Protein AF-0000000084811104 (afdb_homodimer)

Solvent-accessible surface area (backbone atoms only — not comparable to full-atom values): 19072 Å² total; per-residue (Å²): 128,77,77,78,76,76,89,47,68,68,59,52,51,49,51,28,50,49,43,30,74,44,54,64,37,70,65,57,50,25,57,75,73,69,46,52,63,67,55,53,52,46,42,45,70,74,32,61,68,54,36,50,45,45,53,50,17,50,50,47,27,46,49,48,53,34,52,44,22,53,54,33,45,51,42,33,47,65,27,50,72,44,80,31,48,36,39,31,28,26,66,54,88,42,59,45,98,85,67,46,68,40,73,32,82,76,45,77,46,78,41,80,47,74,42,72,50,34,67,69,44,42,50,52,48,42,36,46,72,40,50,90,82,31,78,58,72,39,68,38,63,75,55,41,89,84,70,44,50,76,61,59,76,48,51,74,67,49,47,52,50,50,49,51,52,51,52,56,55,63,78,97,128,76,80,78,75,74,87,45,67,69,58,52,52,49,50,29,49,50,43,30,76,45,88,63,48,70,66,56,50,26,56,75,72,70,48,54,64,67,56,53,54,46,42,43,71,74,31,61,67,54,34,51,45,44,53,50,16,49,51,48,28,50,46,49,51,51,24,50,48,50,47,51,45,52,44,36,17,60,26,49,73,44,80,44,79,47,75,42,68,39,79,57,88,42,58,45,98,84,67,46,65,41,70,34,69,56,34,35,34,38,36,48,45,77,43,72,49,34,59,70,50,26,49,54,43,36,31,68,63,37,51,91,70,28,64,86,68,67,36,55,41,47,25,40,84,85,68,47,68,68,57,77,82,47,53,73,68,53,48,52,52,51,48,52,52,52,48,57,54,64,77,97

Secondary structure (DSSP, 8-state):
--------HHHHHHHHHHHHH----HHHHHHHHT--HHHHHHHHHH-HHHHHHHHHHHHHHHHHHHHHHHHHHHHHHH-EEEEEEEEEEEEEEEE-TTSPEEEEEEEEEEEEEEEPPPHHHHHHHHHHH-TTT---EEEE----TTS--TTTTS-HHHHHHHHHHHHHHHT-/--------HHHHHHHHHHHHHS---HHHHHHHHT--HHHHHHHHHH-HHHHHHHHHHHHHHHHHHHHHHHHHHHHHHH-EEEEEEEEEEEEEEEE-TTS-EEEEEEEEEEEEEEEPPPHHHHHHHHHHH-TTT-----EEEEB-TTS-BSSTTS-HHHHHHHHHHHHHHHT-

Organism: NCBI:txid717959

InterPro domains:
  IPR048683 Bacteriophage Sf6, terminase small subunit-like [PF20901] (7-71)

Foldseek 3Di:
DPDLPPDDPVLLVQLLQCLLPDVDDLCVSCVVSVHHSVNVVVCCVVPVVSVVSNVVSNVNNVVVVVVVVVVVLVCQQAWDKDKDKDWDWDFPVDADPVRHTDIDTPDMDIDIDTDDHDPVSNLVCCCVVCVVVHDPDDPPPPQPDVNDPPCVVADPVRVVVVVVVVVVVVVD/DPDQPPDDVVLLVQLLVCLLPDDDDLCRSCVVSVHDSVNVVVCCVVPVVSVVSNVVSNVNNVVVVVVVVVVVLVCLQAWDKDKDKDWDWDFPVDADPVRHTDIDTPDMDIDIDTDDRDVVSNLVCCCVVPVVVHDPCPPPQPQDDPRDSVCVPPDPVRVVVVVVVVVVVVVD

pLDDT: mean 81.99, std 20.55, range [33.5, 98.62]

Sequence (344 aa):
MGRPTKYNKKIAEKICSLIATDTYTVAEVCRMVKISDSTYYDWITRFPEFSENIKKAEAERMAFFVAEAKKSLLRKIQGYTVQEKHITTVGSGKYDINGKEIPRIKEQKIVDKHYQPDTAAIIFTLTNGEPENWKNRQNNEVTGKDGKDLFGQLTDEELDARIAELEKKLDKMGRPTKYNKKIAEKICSLIATDTYTVAEVCRMVKISDSTYYDWITRFPEFSENIKKAEAERMAFFVAEAKKSLLRKIQGYTVQEKHITTVGSGKYDINGKEIPRIKEQKIVDKHYQPDTAAIIFTLTNGEPENWKNRQNNEVTGKDGKDLFGQLTDEELDARIAELEKKLDK

Radius of gyration: 30.89 Å; Cα contacts (8 Å, |Δi|>4): 399; chains: 2; bounding box: 76×65×80 Å

Structure (mmCIF, N/CA/C/O backbone):
data_AF-0000000084811104-model_v1
#
loop_
_entity.id
_entity.type
_entity.pdbx_description
1 polymer 'Uncharacterized protein'
#
loop_
_atom_site.group_PDB
_atom_site.id
_atom_site.type_symbol
_atom_site.label_atom_id
_atom_site.label_alt_id
_atom_site.label_comp_id
_atom_site.label_asym_id
_atom_site.label_entity_id
_atom_site.label_seq_id
_atom_site.pdbx_PDB_ins_code
_atom_site.Cartn_x
_atom_site.Cartn_y
_atom_site.Cartn_z
_atom_site.occupancy
_atom_site.B_iso_or_equiv
_atom_site.auth_seq_id
_atom_site.auth_comp_id
_atom_site.auth_asym_id
_atom_site.auth_atom_id
_atom_site.pdbx_PDB_model_num
ATOM 1 N N . MET A 1 1 ? 27.672 12.68 23.578 1 36.34 1 MET A N 1
ATOM 2 C CA . MET A 1 1 ? 27.656 11.273 23.172 1 36.34 1 MET A CA 1
ATOM 3 C C . MET A 1 1 ? 26.625 10.5 24 1 36.34 1 MET A C 1
ATOM 5 O O . MET A 1 1 ? 26.688 10.492 25.219 1 36.34 1 MET A O 1
ATOM 9 N N . GLY A 1 2 ? 25.375 10.484 23.594 1 42.38 2 GLY A N 1
ATOM 10 C CA . GLY A 1 2 ? 24.359 9.93 24.5 1 42.38 2 GLY A CA 1
ATOM 11 C C . GLY A 1 2 ? 24.734 8.555 25.016 1 42.38 2 GLY A C 1
ATOM 12 O O . GLY A 1 2 ? 25.641 7.902 24.5 1 42.38 2 GLY A O 1
ATOM 13 N N . ARG A 1 3 ? 24.5 8.195 26.188 1 48.12 3 ARG A N 1
ATOM 14 C CA . ARG A 1 3 ? 24.812 6.934 26.844 1 48.12 3 ARG A CA 1
ATOM 15 C C . ARG A 1 3 ? 24.578 5.754 25.906 1 48.12 3 ARG A C 1
ATOM 17 O O . ARG A 1 3 ? 23.531 5.664 25.266 1 48.12 3 ARG A O 1
ATOM 24 N N . PRO A 1 4 ? 25.625 5.051 25.438 1 52.53 4 PRO A N 1
ATOM 25 C CA . PRO A 1 4 ? 25.5 3.883 24.562 1 52.53 4 PRO A CA 1
ATOM 26 C C . PRO A 1 4 ? 24.391 2.932 25.016 1 52.53 4 PRO A C 1
ATOM 28 O O . PRO A 1 4 ? 24.328 2.574 26.188 1 52.53 4 PRO A O 1
ATOM 31 N N . THR A 1 5 ? 23.203 3.078 24.609 1 59.81 5 THR A N 1
ATOM 32 C CA . THR A 1 5 ? 22.234 2.057 24.984 1 59.81 5 THR A CA 1
ATOM 33 C C . THR A 1 5 ? 22.781 0.66 24.719 1 59.81 5 THR A C 1
ATOM 35 O O . THR A 1 5 ? 23.453 0.43 23.703 1 59.81 5 THR A O 1
ATOM 38 N N . LYS A 1 6 ? 23.109 -0.156 25.766 1 75.94 6 LYS A N 1
ATOM 39 C CA . LYS A 1 6 ? 23.562 -1.54 25.719 1 75.94 6 LYS A CA 1
ATOM 40 C C . LYS A 1 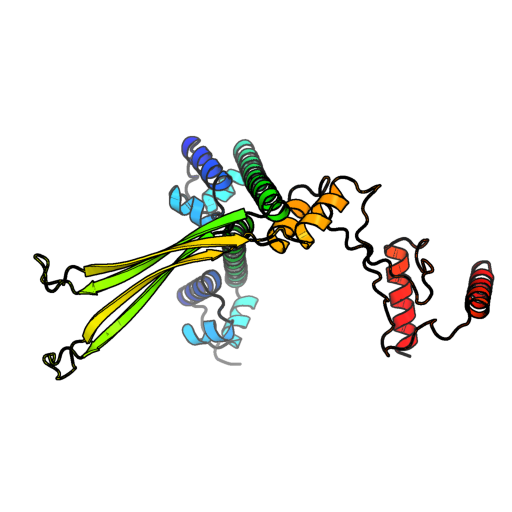6 ? 22.766 -2.357 24.703 1 75.94 6 LYS A C 1
ATOM 42 O O . LYS A 1 6 ? 21.547 -2.205 24.609 1 75.94 6 LYS A O 1
ATOM 47 N N . TYR A 1 7 ? 23.547 -2.945 23.891 1 83.19 7 TYR A N 1
ATOM 48 C CA . TYR A 1 7 ? 22.984 -3.863 22.906 1 83.19 7 TYR A CA 1
ATOM 49 C C . TYR A 1 7 ? 22.141 -4.93 23.594 1 83.19 7 TYR A C 1
ATOM 51 O O . TYR A 1 7 ? 22.609 -5.613 24.516 1 83.19 7 TYR A O 1
ATOM 59 N N . ASN A 1 8 ? 20.875 -4.945 23.328 1 90.38 8 ASN A N 1
ATOM 60 C CA . ASN A 1 8 ? 19.938 -5.918 23.859 1 90.38 8 ASN A CA 1
ATOM 61 C C . ASN A 1 8 ? 19.5 -6.918 22.781 1 90.38 8 ASN A C 1
ATOM 63 O O . ASN A 1 8 ? 18.766 -6.562 21.859 1 90.38 8 ASN A O 1
ATOM 67 N N . LYS A 1 9 ? 19.969 -8.172 22.953 1 91.56 9 LYS A N 1
ATOM 68 C CA . LYS A 1 9 ? 19.734 -9.203 21.953 1 91.56 9 LYS A CA 1
ATOM 69 C C . LYS A 1 9 ? 18.234 -9.461 21.766 1 91.56 9 LYS A C 1
ATOM 71 O O . LYS A 1 9 ? 17.781 -9.688 20.641 1 91.56 9 LYS A O 1
ATOM 76 N N . LYS A 1 10 ? 17.562 -9.422 22.812 1 94.06 10 LYS A N 1
ATOM 77 C CA . LYS A 1 10 ? 16.125 -9.672 22.75 1 94.06 10 LYS A CA 1
ATOM 78 C C . LYS A 1 10 ? 15.414 -8.594 21.922 1 94.06 10 LYS A C 1
ATOM 80 O O . LYS A 1 10 ? 14.539 -8.898 21.125 1 94.06 10 LYS A O 1
ATOM 85 N N . ILE A 1 11 ? 15.773 -7.402 22.188 1 95.62 11 ILE A N 1
ATOM 86 C CA . ILE A 1 11 ? 15.188 -6.285 21.453 1 95.62 11 ILE A CA 1
ATOM 87 C C . ILE A 1 11 ? 15.578 -6.375 19.969 1 95.62 11 ILE A C 1
ATOM 89 O O . ILE A 1 11 ? 14.75 -6.148 19.094 1 95.62 11 ILE A O 1
ATOM 93 N N . ALA A 1 12 ? 16.812 -6.727 19.766 1 95.44 12 ALA A N 1
ATOM 94 C CA . ALA A 1 12 ? 17.312 -6.875 18.406 1 95.44 12 ALA A CA 1
ATOM 95 C C . ALA A 1 12 ? 16.516 -7.934 17.641 1 95.44 12 ALA A C 1
ATOM 97 O O . ALA A 1 12 ? 16.156 -7.738 16.484 1 95.44 12 ALA A O 1
ATOM 98 N N . GLU A 1 13 ? 16.25 -9.023 18.281 1 95.69 13 GLU A N 1
ATOM 99 C CA . GLU A 1 13 ? 15.477 -10.094 17.656 1 95.69 13 GLU A CA 1
ATOM 100 C C . GLU A 1 13 ? 14.055 -9.625 17.344 1 95.69 13 GLU A C 1
ATOM 102 O O . GLU A 1 13 ? 13.5 -9.969 16.297 1 95.69 13 GLU A O 1
ATOM 107 N N . LYS A 1 14 ? 13.531 -8.914 18.25 1 96.12 14 LYS A N 1
ATOM 108 C CA . LYS A 1 14 ? 12.188 -8.375 18.031 1 96.12 14 LYS A CA 1
ATOM 109 C C . LYS A 1 14 ? 12.164 -7.434 16.844 1 96.12 14 LYS A C 1
ATOM 111 O O . LYS A 1 14 ? 11.227 -7.469 16.031 1 96.12 14 LYS A O 1
ATOM 116 N N . ILE A 1 15 ? 13.141 -6.629 16.734 1 96.31 15 ILE A N 1
ATOM 117 C CA . ILE A 1 15 ? 13.25 -5.715 15.602 1 96.31 15 ILE A CA 1
ATOM 118 C C . ILE A 1 15 ? 13.266 -6.508 14.297 1 96.31 15 ILE A C 1
ATOM 120 O O . ILE A 1 15 ? 12.523 -6.199 13.367 1 96.31 15 ILE A O 1
ATOM 124 N N . CYS A 1 16 ? 14.078 -7.523 14.266 1 96.06 16 CYS A N 1
ATOM 125 C CA . CYS A 1 16 ? 14.203 -8.344 13.062 1 96.06 16 CYS A CA 1
ATOM 126 C C . CYS A 1 16 ? 12.875 -9.008 12.719 1 96.06 16 CYS A C 1
ATOM 128 O O . CYS A 1 16 ? 12.492 -9.078 11.555 1 96.06 16 CYS A O 1
ATOM 130 N N . SER A 1 17 ? 12.18 -9.461 13.688 1 95.88 17 SER A N 1
ATOM 131 C CA . SER A 1 17 ? 10.883 -10.102 13.477 1 95.88 17 SER A CA 1
ATOM 132 C C . SER A 1 17 ? 9.875 -9.117 12.891 1 95.88 17 SER A C 1
ATOM 134 O O . SER A 1 17 ? 9.141 -9.453 11.961 1 95.88 17 SER A O 1
ATOM 136 N N . LEU A 1 18 ? 9.805 -7.918 13.43 1 94.62 18 LEU A N 1
ATOM 137 C CA . LEU A 1 18 ? 8.891 -6.895 12.945 1 94.62 18 LEU A CA 1
ATOM 138 C C . LEU A 1 18 ? 9.195 -6.535 11.492 1 94.62 18 LEU A C 1
ATOM 140 O O . LEU A 1 18 ? 8.273 -6.363 10.688 1 94.62 18 LEU A O 1
ATOM 144 N N . ILE A 1 19 ? 10.461 -6.488 11.219 1 93.5 19 ILE A N 1
ATOM 145 C CA . ILE A 1 19 ? 10.883 -6.133 9.867 1 93.5 19 ILE A CA 1
ATOM 146 C C . ILE A 1 19 ? 10.516 -7.258 8.898 1 93.5 19 ILE A C 1
ATOM 148 O O . ILE A 1 19 ? 10.07 -7.004 7.777 1 93.5 19 ILE A O 1
ATOM 152 N N . ALA A 1 20 ? 10.633 -8.484 9.336 1 93.69 20 ALA A N 1
ATOM 153 C CA . ALA A 1 20 ? 10.367 -9.641 8.484 1 93.69 20 ALA A CA 1
ATOM 154 C C . ALA A 1 20 ? 8.875 -9.805 8.227 1 93.69 20 ALA A C 1
ATOM 156 O O . ALA A 1 20 ? 8.469 -10.305 7.172 1 93.69 20 ALA A O 1
ATOM 157 N N . THR A 1 21 ? 8.07 -9.367 9.133 1 90.31 21 THR A N 1
ATOM 158 C CA . THR A 1 21 ? 6.668 -9.758 9.078 1 90.31 21 THR A CA 1
ATOM 159 C C . THR A 1 21 ? 5.805 -8.594 8.602 1 90.31 21 THR A C 1
ATOM 161 O O . THR A 1 21 ? 4.648 -8.797 8.219 1 90.31 21 THR A O 1
ATOM 164 N N . ASP A 1 22 ? 6.359 -7.379 8.68 1 88.94 22 ASP A N 1
ATOM 165 C CA . ASP A 1 22 ? 5.535 -6.23 8.312 1 88.94 22 ASP A CA 1
ATOM 166 C C . ASP A 1 22 ? 6.344 -5.207 7.516 1 88.94 22 ASP A C 1
ATOM 168 O O . ASP A 1 22 ? 7.539 -5.395 7.285 1 88.94 22 ASP A O 1
ATOM 172 N N . THR A 1 23 ? 5.648 -4.227 7.023 1 88 23 THR A N 1
ATOM 173 C CA . THR A 1 23 ? 6.273 -3.197 6.195 1 88 23 THR A CA 1
ATOM 174 C C . THR A 1 23 ? 6.465 -1.908 6.992 1 88 23 THR A C 1
ATOM 176 O O . THR A 1 23 ? 6.406 -0.812 6.43 1 88 23 THR A O 1
ATOM 179 N N . TYR A 1 24 ? 6.742 -2.039 8.211 1 88.75 24 TYR A N 1
ATOM 180 C CA . TYR A 1 24 ? 6.945 -0.876 9.07 1 88.75 24 TYR A CA 1
ATOM 181 C C . TYR A 1 24 ? 8.211 -0.127 8.68 1 88.75 24 TYR A C 1
ATOM 183 O O . TYR A 1 24 ? 9.172 -0.73 8.195 1 88.75 24 TYR A O 1
ATOM 191 N N . THR A 1 25 ? 8.164 1.135 8.961 1 89.88 25 THR A N 1
ATOM 192 C CA . THR A 1 25 ? 9.398 1.906 8.852 1 89.88 25 THR A CA 1
ATOM 193 C C . THR A 1 25 ? 10.32 1.615 10.039 1 89.88 25 THR A C 1
ATOM 195 O O . THR A 1 25 ? 9.875 1.114 11.07 1 89.88 25 THR A O 1
ATOM 198 N N . VAL A 1 26 ? 11.555 2.031 9.828 1 90.75 26 VAL A N 1
ATOM 199 C CA . VAL A 1 26 ? 12.516 1.892 10.922 1 90.75 26 VAL A CA 1
ATOM 200 C C . VAL A 1 26 ? 12.062 2.715 12.125 1 90.75 26 VAL A C 1
ATOM 202 O O . VAL A 1 26 ? 12.133 2.252 13.266 1 90.75 26 VAL A O 1
ATOM 205 N N . ALA A 1 27 ? 11.609 3.887 11.82 1 89.38 27 ALA A N 1
ATOM 206 C CA . ALA A 1 27 ? 11.148 4.758 12.898 1 89.38 27 ALA A CA 1
ATOM 207 C C . ALA A 1 27 ? 10.008 4.105 13.672 1 89.38 27 ALA A C 1
ATOM 209 O O . ALA A 1 27 ? 9.977 4.152 14.906 1 89.38 27 ALA A O 1
ATOM 210 N N . GLU A 1 28 ? 9.023 3.504 13.008 1 91.5 28 GLU A N 1
ATOM 211 C CA . GLU A 1 28 ? 7.902 2.822 13.641 1 91.5 28 GLU A CA 1
ATOM 212 C C . GLU A 1 28 ? 8.375 1.624 14.461 1 91.5 28 GLU A C 1
ATOM 214 O O . GLU A 1 28 ? 7.914 1.411 15.586 1 91.5 28 GLU A O 1
ATOM 219 N N . VAL A 1 29 ? 9.297 0.861 13.898 1 94.75 29 VAL A N 1
ATOM 220 C CA . VAL A 1 29 ? 9.844 -0.307 14.578 1 94.75 29 VAL A CA 1
ATOM 221 C C . VAL A 1 29 ? 10.539 0.125 15.867 1 94.75 29 VAL A C 1
ATOM 223 O O . VAL A 1 29 ? 10.32 -0.472 16.922 1 94.75 29 VAL A O 1
ATOM 226 N N . CYS A 1 30 ? 11.344 1.154 15.797 1 94.31 30 CYS A N 1
ATOM 227 C CA . CYS A 1 30 ? 12.062 1.646 16.969 1 94.31 30 CYS A CA 1
ATOM 228 C C . CYS A 1 30 ? 11.094 2.082 18.062 1 94.31 30 CYS A C 1
ATOM 230 O O . CYS A 1 30 ? 11.312 1.799 19.234 1 94.31 30 CYS A O 1
ATOM 232 N N . ARG A 1 31 ? 10.031 2.732 17.656 1 93.81 31 ARG A N 1
ATOM 233 C CA . ARG A 1 31 ? 9.016 3.162 18.609 1 93.81 31 ARG A CA 1
ATOM 234 C C . ARG A 1 31 ? 8.367 1.965 19.297 1 93.81 31 ARG A C 1
ATOM 236 O O . ARG A 1 31 ? 8.141 1.979 20.5 1 93.81 31 ARG A O 1
ATOM 243 N N . MET A 1 32 ? 8.133 0.938 18.625 1 94.88 32 MET A N 1
ATOM 244 C CA . MET A 1 32 ? 7.465 -0.251 19.141 1 94.88 32 MET A CA 1
ATOM 245 C C . MET A 1 32 ? 8.328 -0.959 20.172 1 94.88 32 MET A C 1
ATOM 247 O O . MET A 1 32 ? 7.812 -1.532 21.141 1 94.88 32 MET A O 1
ATOM 251 N N . VAL A 1 33 ? 9.648 -0.878 19.984 1 95.56 33 VAL A N 1
ATOM 252 C CA . VAL A 1 33 ? 10.539 -1.595 20.906 1 95.56 33 VAL A CA 1
ATOM 253 C C . VAL A 1 33 ? 11.172 -0.613 21.875 1 95.56 33 VAL A C 1
ATOM 255 O O . VAL A 1 33 ? 12.055 -0.985 22.656 1 95.56 33 VAL A O 1
ATOM 258 N N . LYS A 1 34 ? 10.797 0.686 21.688 1 94.69 34 LYS A N 1
ATOM 259 C CA . LYS A 1 34 ? 11.148 1.742 22.641 1 94.69 34 LYS A CA 1
ATOM 260 C C . LYS A 1 34 ? 12.648 2.029 22.609 1 94.69 34 LYS A C 1
ATOM 262 O O . LYS A 1 34 ? 13.289 2.109 23.656 1 94.69 34 LYS A O 1
ATOM 267 N N . ILE A 1 35 ? 13.25 2.148 21.469 1 94.06 35 ILE A N 1
ATOM 268 C CA . ILE A 1 35 ? 14.609 2.65 21.312 1 94.06 35 ILE A CA 1
ATOM 269 C C . ILE A 1 35 ? 14.602 3.834 20.344 1 94.06 35 ILE A C 1
ATOM 271 O O . ILE A 1 35 ? 13.641 4.035 19.594 1 94.06 35 ILE A O 1
ATOM 275 N N . SER A 1 36 ? 15.625 4.582 20.438 1 92.56 36 SER A N 1
ATOM 276 C CA . SER A 1 36 ? 15.75 5.699 19.5 1 92.56 36 SER A CA 1
ATOM 277 C C . SER A 1 36 ? 16.266 5.234 18.141 1 92.56 36 SER A C 1
ATOM 279 O O . SER A 1 36 ? 16.906 4.188 18.047 1 92.56 36 SER A O 1
ATOM 281 N N . ASP A 1 37 ? 15.977 6.047 17.156 1 90.38 37 ASP A N 1
ATOM 282 C CA . ASP A 1 37 ? 16.5 5.75 15.828 1 90.38 37 ASP A CA 1
ATOM 283 C C . ASP A 1 37 ? 18.031 5.73 15.836 1 90.38 37 ASP A C 1
ATOM 285 O O . ASP A 1 37 ? 18.641 4.898 15.164 1 90.38 37 ASP A O 1
ATOM 289 N N . SER A 1 38 ? 18.578 6.645 16.516 1 90.25 38 SER A N 1
ATOM 290 C CA . SER A 1 38 ? 20.031 6.727 16.594 1 90.25 38 SER A CA 1
ATOM 291 C C . SER A 1 38 ? 20.641 5.434 17.141 1 90.25 38 SER A C 1
ATOM 293 O O . SER A 1 38 ? 21.672 4.965 16.656 1 90.25 38 SER A O 1
ATOM 295 N N . THR A 1 39 ? 19.984 4.891 18.125 1 93.31 39 THR A N 1
ATOM 296 C CA . THR A 1 39 ? 20.422 3.621 18.688 1 93.31 39 THR A CA 1
ATOM 297 C C . THR A 1 39 ? 20.391 2.518 17.641 1 93.31 39 THR A C 1
ATOM 299 O O . THR A 1 39 ? 21.328 1.722 17.531 1 93.31 39 THR A O 1
ATOM 302 N N . TYR A 1 40 ? 19.328 2.459 16.891 1 95.25 40 TYR A N 1
ATOM 303 C CA . TYR A 1 40 ? 19.188 1.479 15.812 1 95.25 40 TYR A CA 1
ATOM 304 C C . TYR A 1 40 ? 20.344 1.573 14.828 1 95.25 40 TYR A C 1
ATOM 306 O O . TYR A 1 40 ? 20.984 0.566 14.523 1 95.25 40 TYR A O 1
ATOM 314 N N . TYR A 1 41 ? 20.641 2.727 14.469 1 92.88 41 TYR A N 1
ATOM 315 C CA . TYR A 1 41 ? 21.688 2.896 13.469 1 92.88 41 TYR A CA 1
ATOM 316 C C . TYR A 1 41 ? 23.062 2.662 14.07 1 92.88 41 TYR A C 1
ATOM 318 O O . TYR A 1 41 ? 23.969 2.17 13.391 1 92.88 41 TYR A O 1
ATOM 326 N N . ASP A 1 42 ? 23.172 3.049 15.266 1 93.81 42 ASP A N 1
ATOM 327 C CA . ASP A 1 42 ? 24.406 2.707 15.977 1 93.81 42 ASP A CA 1
ATOM 328 C C . ASP A 1 42 ? 24.609 1.194 16.016 1 93.81 42 ASP A C 1
ATOM 330 O O . ASP A 1 42 ? 25.719 0.71 15.789 1 93.81 42 ASP A O 1
ATOM 334 N N . TRP A 1 43 ? 23.516 0.453 16.375 1 95.06 43 TRP A N 1
ATOM 335 C CA . TRP A 1 43 ? 23.578 -1.005 16.406 1 95.06 43 TRP A CA 1
ATOM 336 C C . TRP A 1 43 ? 23.984 -1.563 15.047 1 95.06 43 TRP A C 1
ATOM 338 O O . TRP A 1 43 ? 24.781 -2.496 14.961 1 95.06 43 TRP A O 1
ATOM 348 N N . ILE A 1 44 ? 23.406 -1.002 13.945 1 95.75 44 ILE A N 1
ATOM 349 C CA . ILE A 1 44 ? 23.719 -1.435 12.586 1 95.75 44 ILE A CA 1
ATOM 350 C C . ILE A 1 44 ? 25.203 -1.295 12.32 1 95.75 44 ILE A C 1
ATOM 352 O O . ILE A 1 44 ? 25.828 -2.174 11.711 1 95.75 44 ILE A O 1
ATOM 356 N N . THR A 1 45 ? 25.812 -0.231 12.836 1 94.56 45 THR A N 1
ATOM 357 C CA . THR A 1 45 ? 27.219 0.089 12.578 1 94.56 45 THR A CA 1
ATOM 358 C C . THR A 1 45 ? 28.125 -0.707 13.5 1 94.56 45 THR A C 1
ATOM 360 O O . THR A 1 45 ? 29.172 -1.219 13.07 1 94.56 45 THR A O 1
ATOM 363 N N . ARG A 1 46 ? 27.781 -0.882 14.711 1 94.75 46 ARG A N 1
ATOM 364 C CA . ARG A 1 46 ? 28.672 -1.413 15.742 1 94.75 46 ARG A CA 1
ATOM 365 C C . ARG A 1 46 ? 28.578 -2.934 15.812 1 94.75 46 ARG A C 1
ATOM 367 O O . ARG A 1 46 ? 29.5 -3.598 16.266 1 94.75 46 ARG A O 1
ATOM 374 N N . PHE A 1 47 ? 27.469 -3.506 15.43 1 95.75 47 PHE A N 1
ATOM 375 C CA . PHE A 1 47 ? 27.219 -4.938 15.586 1 95.75 47 PHE A CA 1
ATOM 376 C C . PHE A 1 47 ? 26.922 -5.582 14.242 1 95.75 47 PHE A C 1
ATOM 378 O O . PHE A 1 47 ? 25.75 -5.656 13.836 1 95.75 47 PHE A O 1
ATOM 385 N N . PRO A 1 48 ? 27.875 -6.184 13.688 1 95.38 48 PRO A N 1
ATOM 386 C CA . PRO A 1 48 ? 27.703 -6.781 12.359 1 95.38 48 PRO A CA 1
ATOM 387 C C . PRO A 1 48 ? 26.641 -7.871 12.344 1 95.38 48 PRO A C 1
ATOM 389 O O . PRO A 1 48 ? 25.922 -8.023 11.344 1 95.38 48 PRO A O 1
ATOM 392 N N . GLU A 1 49 ? 26.609 -8.578 13.352 1 95.75 49 GLU A N 1
ATOM 393 C CA . GLU A 1 49 ? 25.578 -9.617 13.43 1 95.75 49 GLU A CA 1
ATOM 394 C C . GLU A 1 49 ? 24.172 -9.016 13.312 1 95.75 49 GLU A C 1
ATOM 396 O O . GLU A 1 49 ? 23.312 -9.586 12.648 1 95.75 49 GLU A O 1
ATOM 401 N N . PHE A 1 50 ? 23.953 -7.902 14.008 1 96.69 50 PHE A N 1
ATOM 402 C CA . PHE A 1 50 ? 22.672 -7.223 13.938 1 96.69 50 PHE A CA 1
ATOM 403 C C . PHE A 1 50 ? 22.391 -6.75 12.516 1 96.69 50 PHE A C 1
ATOM 405 O O . PHE A 1 50 ? 21.281 -6.957 11.992 1 96.69 50 PHE A O 1
ATOM 412 N N . SER A 1 51 ? 23.344 -6.195 11.914 1 96 51 SER A N 1
ATOM 413 C CA . SER A 1 51 ? 23.203 -5.719 10.547 1 96 51 SER A CA 1
ATOM 414 C C . SER A 1 51 ? 22.859 -6.859 9.602 1 96 51 SER A C 1
ATOM 416 O O . SER A 1 51 ? 21.984 -6.719 8.742 1 96 51 SER A O 1
ATOM 418 N N . GLU A 1 52 ? 23.5 -7.957 9.758 1 97.31 52 GLU A N 1
ATOM 419 C CA . GLU A 1 52 ? 23.234 -9.125 8.93 1 97.31 52 GLU A CA 1
ATOM 420 C C . GLU A 1 52 ? 21.812 -9.648 9.156 1 97.31 52 GLU A C 1
ATOM 422 O O . GLU A 1 52 ? 21.125 -10.039 8.211 1 97.31 52 GLU A O 1
ATOM 427 N N . ASN A 1 53 ? 21.422 -9.633 10.383 1 96.94 53 ASN A N 1
ATOM 428 C CA . ASN A 1 53 ? 20.078 -10.109 10.703 1 96.94 53 ASN A CA 1
ATOM 429 C C . ASN A 1 53 ? 19 -9.211 10.102 1 96.94 53 ASN A C 1
ATOM 431 O O . ASN A 1 53 ? 17.938 -9.688 9.695 1 96.94 53 ASN A O 1
ATOM 435 N N . ILE A 1 54 ? 19.25 -7.949 10.07 1 96.69 54 ILE A N 1
ATOM 436 C CA . ILE A 1 54 ? 18.312 -7.012 9.453 1 96.69 54 ILE A CA 1
ATOM 437 C C . ILE A 1 54 ? 18.188 -7.309 7.965 1 96.69 54 ILE A C 1
ATOM 439 O O . ILE A 1 54 ? 17.094 -7.34 7.422 1 96.69 54 ILE A O 1
ATOM 443 N N . LYS A 1 55 ? 19.328 -7.566 7.352 1 95.94 55 LYS A N 1
ATOM 444 C CA . LYS A 1 55 ? 19.312 -7.902 5.93 1 95.94 55 LYS A CA 1
ATOM 445 C C . LYS A 1 55 ? 18.516 -9.18 5.672 1 95.94 55 LYS A C 1
ATOM 447 O O . LYS A 1 55 ? 17.75 -9.25 4.707 1 95.94 55 LYS A O 1
ATOM 452 N N . LYS A 1 56 ? 18.734 -10.109 6.469 1 96.94 56 LYS A N 1
ATOM 453 C CA . LYS A 1 56 ? 18 -11.367 6.355 1 96.94 56 LYS A CA 1
ATOM 454 C C . LYS A 1 56 ? 16.5 -11.141 6.543 1 96.94 56 LYS A C 1
ATOM 456 O O . LYS A 1 56 ? 15.688 -11.734 5.836 1 96.94 56 LYS A O 1
ATOM 461 N N . ALA A 1 57 ? 16.188 -10.328 7.531 1 96.25 57 ALA A N 1
ATOM 462 C CA . ALA A 1 57 ? 14.781 -10.023 7.793 1 96.25 57 ALA A CA 1
ATOM 463 C C . ALA A 1 57 ? 14.133 -9.336 6.594 1 96.25 57 ALA A C 1
ATOM 465 O O . ALA A 1 57 ? 12.992 -9.641 6.234 1 96.25 57 ALA A O 1
ATOM 466 N N . GLU A 1 58 ? 14.852 -8.469 6.004 1 94.69 58 GLU A N 1
ATOM 467 C CA . GLU A 1 58 ? 14.367 -7.781 4.809 1 94.69 58 GLU A CA 1
ATOM 468 C C . GLU A 1 58 ? 14.172 -8.758 3.654 1 94.69 58 GLU A C 1
ATOM 470 O O . GLU A 1 58 ? 13.195 -8.656 2.906 1 94.69 58 GLU A O 1
ATOM 475 N N . ALA A 1 59 ? 15.086 -9.672 3.508 1 95.62 59 ALA A N 1
ATOM 476 C CA . ALA A 1 59 ? 14.977 -10.695 2.475 1 95.62 59 ALA A CA 1
ATOM 477 C C . ALA A 1 59 ? 13.766 -11.594 2.713 1 95.62 59 ALA A C 1
ATOM 479 O O . ALA A 1 59 ? 13.07 -11.984 1.767 1 95.62 59 ALA A O 1
ATOM 480 N N . GLU A 1 60 ? 13.562 -11.891 3.91 1 96.25 60 GLU A N 1
ATOM 481 C CA . GLU A 1 60 ? 12.406 -12.703 4.27 1 96.25 60 GLU A CA 1
ATOM 482 C C . GLU A 1 60 ? 11.102 -11.992 3.922 1 96.25 60 GLU A C 1
ATOM 484 O O . GLU A 1 60 ? 10.156 -12.617 3.443 1 96.25 60 GLU A O 1
ATOM 489 N N . ARG A 1 61 ? 11.047 -10.742 4.18 1 95.25 61 ARG A N 1
ATOM 490 C CA . ARG A 1 61 ? 9.875 -9.953 3.818 1 95.25 61 ARG A CA 1
ATOM 491 C C . ARG A 1 61 ? 9.625 -10 2.314 1 95.25 61 ARG A C 1
ATOM 493 O O . ARG A 1 61 ? 8.492 -10.195 1.872 1 95.25 61 ARG A O 1
ATOM 500 N N . MET A 1 62 ? 10.664 -9.828 1.621 1 95.06 62 MET A N 1
ATOM 501 C CA . MET A 1 62 ? 10.547 -9.875 0.167 1 95.06 62 MET A CA 1
ATOM 502 C C . MET A 1 62 ? 10.078 -11.25 -0.299 1 95.06 62 MET A C 1
ATOM 504 O O . MET A 1 62 ? 9.242 -11.352 -1.199 1 95.06 62 MET A O 1
ATOM 508 N N . ALA A 1 63 ? 10.586 -12.25 0.291 1 96.44 63 ALA A N 1
ATOM 509 C CA . ALA A 1 63 ? 10.172 -13.609 -0.033 1 96.44 63 ALA A CA 1
ATOM 510 C C . ALA A 1 63 ? 8.68 -13.805 0.239 1 96.44 63 ALA A C 1
ATOM 512 O O . ALA A 1 63 ? 7.992 -14.5 -0.51 1 96.44 63 ALA A O 1
ATOM 513 N N . PHE A 1 64 ? 8.281 -13.258 1.283 1 96.44 64 PHE A N 1
ATOM 514 C CA . PHE A 1 64 ? 6.863 -13.312 1.608 1 96.44 64 PHE A CA 1
ATOM 515 C C . PHE A 1 64 ? 6.031 -12.641 0.521 1 96.44 64 PHE A C 1
ATOM 517 O O . PHE A 1 64 ? 5.02 -13.188 0.079 1 96.44 64 PHE A O 1
ATOM 524 N N . PHE A 1 65 ? 6.395 -11.422 0.089 1 97 65 PHE A N 1
ATOM 525 C CA . PHE A 1 65 ? 5.719 -10.734 -1.001 1 97 65 PHE A CA 1
ATOM 526 C C . PHE A 1 65 ? 5.648 -11.617 -2.242 1 97 65 PHE A C 1
ATOM 528 O O . PHE A 1 65 ? 4.598 -11.711 -2.883 1 97 65 PHE A O 1
ATOM 535 N N . VAL A 1 66 ? 6.73 -12.266 -2.559 1 98 66 VAL A N 1
ATOM 536 C CA . VAL A 1 66 ? 6.812 -13.109 -3.744 1 98 66 VAL A CA 1
ATOM 537 C C . VAL A 1 66 ? 5.863 -14.297 -3.602 1 98 66 VAL A C 1
ATOM 539 O O . VAL A 1 66 ? 5.141 -14.641 -4.539 1 98 66 VAL A O 1
ATOM 542 N N . ALA A 1 67 ? 5.867 -14.836 -2.441 1 97.88 67 ALA A N 1
ATOM 543 C CA . ALA A 1 67 ? 4.992 -15.977 -2.191 1 97.88 67 ALA A CA 1
ATOM 544 C C . ALA A 1 67 ? 3.525 -15.586 -2.359 1 97.88 67 ALA A C 1
ATOM 546 O O . ALA A 1 67 ? 2.754 -16.312 -2.996 1 97.88 67 ALA A O 1
ATOM 547 N N . GLU A 1 68 ? 3.207 -14.469 -1.8 1 97.94 68 GLU A N 1
ATOM 548 C CA . GLU A 1 68 ? 1.837 -13.984 -1.919 1 97.94 68 GLU A CA 1
ATOM 549 C C . GLU A 1 68 ? 1.488 -13.664 -3.369 1 97.94 68 GLU A C 1
ATOM 551 O O . GLU A 1 68 ? 0.38 -13.953 -3.826 1 97.94 68 GLU A O 1
ATOM 556 N N . ALA A 1 69 ? 2.365 -13.125 -4.066 1 98.56 69 ALA A N 1
ATOM 557 C CA . ALA A 1 69 ? 2.156 -12.797 -5.477 1 98.56 69 ALA A CA 1
ATOM 558 C C . ALA A 1 69 ? 1.928 -14.062 -6.301 1 98.56 69 ALA A C 1
ATOM 560 O O . ALA A 1 69 ? 1.064 -14.086 -7.184 1 98.56 69 ALA A O 1
ATOM 561 N N . LYS A 1 70 ? 2.695 -15.086 -6.035 1 98.56 70 LYS A N 1
ATOM 562 C CA . LYS A 1 70 ? 2.527 -16.344 -6.75 1 98.56 70 LYS A CA 1
ATOM 563 C C . LYS A 1 70 ? 1.154 -16.953 -6.477 1 98.56 70 LYS A C 1
ATOM 565 O O . LYS A 1 70 ? 0.498 -17.453 -7.395 1 98.56 70 LYS A O 1
ATOM 570 N N . LYS A 1 71 ? 0.747 -16.922 -5.238 1 98.38 71 LYS A N 1
ATOM 571 C CA . LYS A 1 71 ? -0.586 -17.391 -4.887 1 98.38 71 LYS A CA 1
ATOM 572 C C . LYS A 1 71 ? -1.665 -16.641 -5.656 1 98.38 71 LYS A C 1
ATOM 574 O O . LYS A 1 71 ? -2.6 -17.25 -6.184 1 98.38 71 LYS A O 1
ATOM 579 N N . SER A 1 72 ? -1.497 -15.344 -5.648 1 98.62 72 SER A N 1
ATOM 580 C CA . SER A 1 72 ? -2.465 -14.492 -6.328 1 98.62 72 SER A CA 1
ATOM 581 C C . SER A 1 72 ? -2.424 -14.703 -7.836 1 98.62 72 SER A C 1
ATOM 583 O O . SER A 1 72 ? -3.457 -14.641 -8.508 1 98.62 72 SER A O 1
ATOM 585 N N . LEU A 1 73 ? -1.282 -14.906 -8.375 1 98.44 73 LEU A N 1
ATOM 586 C CA . LEU A 1 73 ? -1.149 -15.211 -9.797 1 98.44 73 LEU A CA 1
ATOM 587 C C . LEU A 1 73 ? -1.958 -16.453 -10.164 1 98.44 73 LEU A C 1
ATOM 589 O O . LEU A 1 73 ? -2.68 -16.453 -11.164 1 98.44 73 LEU A O 1
ATOM 593 N N . LEU A 1 74 ? -1.832 -17.438 -9.383 1 98.62 74 LEU A N 1
ATOM 594 C CA . LEU A 1 74 ? -2.588 -18.656 -9.625 1 98.62 74 LEU A CA 1
ATOM 595 C C . LEU A 1 74 ? -4.09 -18.391 -9.617 1 98.62 74 LEU A C 1
ATOM 597 O O . LEU A 1 74 ? -4.812 -18.859 -10.492 1 98.62 74 LEU A O 1
ATOM 601 N N . ARG A 1 75 ? -4.484 -17.609 -8.672 1 98 75 ARG A N 1
ATOM 602 C CA . ARG A 1 75 ? -5.895 -17.234 -8.609 1 98 75 ARG A CA 1
ATOM 603 C C . ARG A 1 75 ? -6.32 -16.5 -9.883 1 98 75 ARG A C 1
ATOM 605 O O . ARG A 1 75 ? -7.395 -16.766 -10.422 1 98 75 ARG A O 1
ATOM 612 N N . LYS A 1 76 ? -5.48 -15.648 -10.328 1 98.06 76 LYS A N 1
ATOM 613 C CA . LYS A 1 76 ? -5.777 -14.836 -11.508 1 98.06 76 LYS A CA 1
ATOM 614 C C . LYS A 1 76 ? -5.816 -15.688 -12.773 1 98.06 76 LYS A C 1
ATOM 616 O O . LYS A 1 76 ? -6.582 -15.406 -13.695 1 98.06 76 LYS A O 1
ATOM 621 N N . ILE A 1 77 ? -4.965 -16.703 -12.805 1 98.19 77 ILE A N 1
ATOM 622 C CA . ILE A 1 77 ? -4.914 -17.562 -13.984 1 98.19 77 ILE A CA 1
ATOM 623 C C . ILE A 1 77 ? -6.109 -18.516 -13.984 1 98.19 77 ILE A C 1
ATOM 625 O O . ILE A 1 77 ? -6.633 -18.859 -15.047 1 98.19 77 ILE A O 1
ATOM 629 N N . GLN A 1 78 ? -6.523 -18.891 -12.867 1 98.25 78 GLN A N 1
ATOM 630 C CA . GLN A 1 78 ? -7.59 -19.891 -12.75 1 98.25 78 GLN A CA 1
ATOM 631 C C . GLN A 1 78 ? -8.961 -19.234 -12.781 1 98.25 78 GLN A C 1
ATOM 633 O O . GLN A 1 78 ? -9.938 -19.844 -13.219 1 98.25 78 GLN A O 1
ATOM 638 N N . GLY A 1 79 ? -9.023 -18.047 -12.398 1 97.5 79 GLY A N 1
ATOM 639 C CA . GLY A 1 79 ? -10.305 -17.5 -12 1 97.5 79 GLY A CA 1
ATOM 640 C C . GLY A 1 79 ? -10.797 -18.016 -10.664 1 97.5 79 GLY A C 1
ATOM 641 O O . GLY A 1 79 ? -10.289 -19.016 -10.156 1 97.5 79 GLY A O 1
ATOM 642 N N . TYR A 1 80 ? -11.688 -17.25 -10.062 1 97.12 80 TYR A N 1
ATOM 643 C CA . TYR A 1 80 ? -12.188 -17.672 -8.758 1 97.12 80 TYR A CA 1
ATOM 644 C C . TYR A 1 80 ? -13.508 -16.984 -8.438 1 97.12 80 TYR A C 1
ATOM 646 O O . TYR A 1 80 ? -13.922 -16.047 -9.141 1 97.12 80 TYR A O 1
ATOM 654 N N . THR A 1 81 ? -14.148 -17.547 -7.504 1 96.88 81 THR A N 1
ATOM 655 C CA . THR A 1 81 ? -15.414 -16.984 -7.051 1 96.88 81 THR A CA 1
ATOM 656 C C . THR A 1 81 ? -15.312 -16.531 -5.602 1 96.88 81 THR A C 1
ATOM 658 O O . THR A 1 81 ? -14.68 -17.188 -4.777 1 96.88 81 THR A O 1
ATOM 661 N N . VAL A 1 82 ? -15.875 -15.32 -5.363 1 95.69 82 VAL A N 1
ATOM 662 C CA . VAL A 1 82 ? -15.922 -14.797 -4 1 95.69 82 VAL A CA 1
ATOM 663 C C . VAL A 1 82 ? -17.375 -14.562 -3.578 1 95.69 82 VAL A C 1
ATOM 665 O O . VAL A 1 82 ? -18.203 -14.18 -4.395 1 95.69 82 VAL A O 1
ATOM 668 N N . GLN A 1 83 ? -17.562 -14.797 -2.312 1 94.44 83 GLN A N 1
ATOM 669 C CA . GLN A 1 83 ? -18.891 -14.539 -1.757 1 94.44 83 GLN A CA 1
ATOM 670 C C . GLN A 1 83 ? -18.938 -13.164 -1.1 1 94.44 83 GLN A C 1
ATOM 672 O O . GLN A 1 83 ? -18.062 -12.805 -0.312 1 94.44 83 GLN A O 1
ATOM 677 N N . GLU A 1 84 ? -19.875 -12.414 -1.543 1 93.31 84 GLU A N 1
ATOM 678 C CA . GLU A 1 84 ? -20.125 -11.109 -0.937 1 93.31 84 GLU A CA 1
ATOM 679 C C . GLU A 1 84 ? -21.453 -11.094 -0.191 1 93.31 84 GLU A C 1
ATOM 681 O O . GLU A 1 84 ? -22.453 -11.602 -0.696 1 93.31 84 GLU A O 1
ATOM 686 N N . LYS A 1 85 ? -21.406 -10.438 1.008 1 93.69 85 LYS A N 1
ATOM 687 C CA . LYS A 1 85 ? -22.609 -10.359 1.821 1 93.69 85 LYS A CA 1
ATOM 688 C C . LYS A 1 85 ? -23.156 -8.938 1.858 1 93.69 85 LYS A C 1
ATOM 690 O O . LYS A 1 85 ? -22.406 -7.98 2.043 1 93.69 85 LYS A O 1
ATOM 695 N N . HIS A 1 86 ? -24.469 -8.891 1.572 1 92.75 86 HIS A N 1
ATOM 696 C CA . HIS A 1 86 ? -25.234 -7.645 1.677 1 92.75 86 HIS A CA 1
ATOM 697 C C . HIS A 1 86 ? -26.312 -7.746 2.746 1 92.75 86 HIS A C 1
ATOM 699 O O . HIS A 1 86 ? -27.25 -8.539 2.621 1 92.75 86 HIS A O 1
ATOM 705 N N . ILE A 1 87 ? -26.156 -6.918 3.773 1 93.56 87 ILE A N 1
ATOM 706 C CA . ILE A 1 87 ? -27.109 -6.98 4.871 1 93.56 87 ILE A CA 1
ATOM 707 C C . ILE A 1 87 ? -27.844 -5.645 5 1 93.56 87 ILE A C 1
ATOM 709 O O . ILE A 1 87 ? -27.203 -4.59 5.047 1 93.56 87 ILE A O 1
ATOM 713 N N . THR A 1 88 ? -29.062 -5.727 4.961 1 94.12 88 THR A N 1
ATOM 714 C CA . THR A 1 88 ? -29.906 -4.562 5.211 1 94.12 88 THR A CA 1
ATOM 715 C C . THR A 1 88 ? -30.641 -4.707 6.539 1 94.12 88 THR A C 1
ATOM 717 O O . THR A 1 88 ? -31.312 -5.715 6.773 1 94.12 88 THR A O 1
ATOM 720 N N . THR A 1 89 ? -30.5 -3.645 7.316 1 92 89 THR A N 1
ATOM 721 C CA . THR A 1 89 ? -31.172 -3.67 8.617 1 92 89 THR A CA 1
ATOM 722 C C . THR A 1 89 ? -32.094 -2.469 8.766 1 92 89 THR A C 1
ATOM 724 O O . THR A 1 89 ? -31.922 -1.448 8.102 1 92 89 THR A O 1
ATOM 727 N N . VAL A 1 90 ? -33.125 -2.688 9.539 1 89.75 90 VAL A N 1
ATOM 728 C CA . VAL A 1 90 ? -34.094 -1.636 9.859 1 89.75 90 VAL A CA 1
ATOM 729 C C . VAL A 1 90 ? -34.312 -1.588 11.375 1 89.75 90 VAL A C 1
ATOM 731 O O . VAL A 1 90 ? -33.844 -2.459 12.102 1 89.75 90 VAL A O 1
ATOM 734 N N . GLY A 1 91 ? -34.844 -0.524 11.758 1 81 91 GLY A N 1
ATOM 735 C CA . GLY A 1 91 ? -35.188 -0.418 13.164 1 81 91 GLY A CA 1
ATOM 736 C C . GLY A 1 91 ? -36.219 -1.448 13.609 1 81 91 GLY A C 1
ATOM 737 O O . GLY A 1 91 ? -37.125 -1.775 12.859 1 81 91 GLY A O 1
ATOM 738 N N . SER A 1 92 ? -35.875 -2.064 14.703 1 80.81 92 SER A N 1
ATOM 739 C CA . SER A 1 92 ? -36.781 -3.096 15.219 1 80.81 92 SER A CA 1
ATOM 740 C C . SER A 1 92 ? -37.875 -2.494 16.094 1 80.81 92 SER A C 1
ATOM 742 O O . SER A 1 92 ? -38.875 -3.158 16.406 1 80.81 92 SER A O 1
ATOM 744 N N . GLY A 1 93 ? -37.812 -1.293 16.375 1 77 93 GLY A N 1
ATOM 745 C CA . GLY A 1 93 ? -38.688 -0.719 17.375 1 77 93 GLY A CA 1
ATOM 746 C C . GLY A 1 93 ? -38.312 -1.077 18.797 1 77 93 GLY A C 1
ATOM 747 O O . GLY A 1 93 ? -38.969 -0.663 19.75 1 77 93 GLY A O 1
ATOM 748 N N . LYS A 1 94 ? -37.344 -2.029 18.906 1 82.25 94 LYS A N 1
ATOM 749 C CA . LYS A 1 94 ? -36.812 -2.402 20.219 1 82.25 94 LYS A CA 1
ATOM 750 C C . LYS A 1 94 ?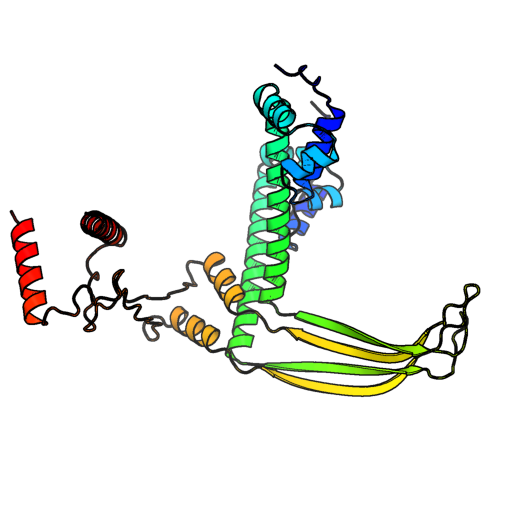 -35.562 -1.614 20.547 1 82.25 94 LYS A C 1
ATOM 752 O O . LYS A 1 94 ? -34.781 -1.252 19.656 1 82.25 94 LYS A O 1
ATOM 757 N N . TYR A 1 95 ? -35.438 -1.218 21.734 1 81.69 95 TYR A N 1
ATOM 758 C CA . TYR A 1 95 ? -34.344 -0.348 22.141 1 81.69 95 TYR A CA 1
ATOM 759 C C . TYR A 1 95 ? -33.5 -1 23.219 1 81.69 95 TYR A C 1
ATOM 761 O O . TYR A 1 95 ? -34 -1.783 24.031 1 81.69 95 TYR A O 1
ATOM 769 N N . ASP A 1 96 ? -32.156 -0.806 23.031 1 81.75 96 ASP A N 1
ATOM 770 C CA . ASP A 1 96 ? -31.281 -1.342 24.062 1 81.75 96 ASP A CA 1
ATOM 771 C C . ASP A 1 96 ? -31.344 -0.497 25.328 1 81.75 96 ASP A C 1
ATOM 773 O O . ASP A 1 96 ? -32.156 0.431 25.422 1 81.75 96 ASP A O 1
ATOM 777 N N . ILE A 1 97 ? -30.562 -0.906 26.328 1 87.31 97 ILE A N 1
ATOM 778 C CA . ILE A 1 97 ? -30.625 -0.292 27.641 1 87.31 97 ILE A CA 1
ATOM 779 C C . ILE A 1 97 ? -30.172 1.165 27.562 1 87.31 97 ILE A C 1
ATOM 781 O O . ILE A 1 97 ? -30.547 1.989 28.391 1 87.31 97 ILE A O 1
ATOM 785 N N . ASN A 1 98 ? -29.438 1.476 26.547 1 86.12 98 ASN A N 1
ATOM 786 C CA . ASN A 1 98 ? -28.906 2.828 26.375 1 86.12 98 ASN A CA 1
ATOM 787 C C . ASN A 1 98 ? -29.797 3.658 25.453 1 86.12 98 ASN A C 1
ATOM 789 O O . ASN A 1 98 ? -29.453 4.785 25.109 1 86.12 98 ASN A O 1
ATOM 793 N N . GLY A 1 99 ? -30.953 3.129 25.047 1 76.88 99 GLY A N 1
ATOM 794 C CA . GLY A 1 99 ? -31.906 3.859 24.219 1 76.88 99 GLY A CA 1
ATOM 795 C C . GLY A 1 99 ? -31.578 3.807 22.734 1 76.88 99 GLY A C 1
ATOM 796 O O . GLY A 1 99 ? -32.125 4.578 21.953 1 76.88 99 GLY A O 1
ATOM 797 N N . LYS A 1 100 ? -30.547 3.035 22.5 1 76.44 100 LYS A N 1
ATOM 798 C CA . LYS A 1 100 ? -30.219 2.887 21.078 1 76.44 100 LYS A CA 1
ATOM 799 C C . LYS A 1 100 ? -31.062 1.794 20.438 1 76.44 100 LYS A C 1
ATOM 801 O O . LYS A 1 100 ? -31.234 0.71 21 1 76.44 100 LYS A O 1
ATOM 806 N N . GLU A 1 101 ? -31.75 2.145 19.375 1 77.56 101 GLU A N 1
ATOM 807 C CA . GLU A 1 101 ? -32.625 1.186 18.688 1 77.56 101 GLU A CA 1
ATOM 808 C C . GLU A 1 101 ? -31.812 -0.008 18.172 1 77.56 101 GLU A C 1
ATOM 810 O O . GLU A 1 101 ? -30.734 0.162 17.594 1 77.56 101 GLU A O 1
ATOM 815 N N . ILE A 1 102 ? -32.281 -1.22 18.594 1 80.94 102 ILE A N 1
ATOM 816 C CA . ILE A 1 102 ? -31.656 -2.459 18.125 1 80.94 102 ILE A CA 1
ATOM 817 C C . ILE A 1 102 ? -32.094 -2.734 16.688 1 80.94 102 ILE A C 1
ATOM 819 O O . ILE A 1 102 ? -33.281 -2.846 16.391 1 80.94 102 ILE A O 1
ATOM 823 N N . PRO A 1 103 ? -31.078 -2.812 15.828 1 82.75 103 PRO A N 1
ATOM 824 C CA . PRO A 1 103 ? -31.438 -3.057 14.43 1 82.75 103 PRO A CA 1
ATOM 825 C C . PRO A 1 103 ? -31.875 -4.496 14.18 1 82.75 103 PRO A C 1
ATOM 827 O O . PRO A 1 103 ? -31.453 -5.41 14.891 1 82.75 103 PRO A O 1
ATOM 830 N N . ARG A 1 104 ? -32.938 -4.684 13.289 1 89.19 104 ARG A N 1
ATOM 831 C CA . ARG A 1 104 ? -33.375 -5.996 12.828 1 89.19 104 ARG A CA 1
ATOM 832 C C . ARG A 1 104 ? -33.031 -6.203 11.359 1 89.19 104 ARG A C 1
ATOM 834 O O . ARG A 1 104 ? -33.094 -5.27 10.562 1 89.19 104 ARG A O 1
ATOM 841 N N . ILE A 1 105 ? -32.656 -7.547 11.102 1 90.81 105 ILE A N 1
ATOM 842 C CA . ILE A 1 105 ? -32.281 -7.859 9.727 1 90.81 105 ILE A CA 1
ATOM 843 C C . ILE A 1 105 ? -33.562 -7.922 8.852 1 90.81 105 ILE A C 1
ATOM 845 O O . ILE A 1 105 ? -34.469 -8.711 9.125 1 90.81 105 ILE A O 1
ATOM 849 N N . LYS A 1 106 ? -33.625 -7.027 7.973 1 91.38 106 LYS A N 1
ATOM 850 C CA . LYS A 1 106 ? -34.719 -7.027 7.008 1 91.38 106 LYS A CA 1
ATOM 851 C C . LYS A 1 106 ? -34.438 -7.996 5.859 1 91.38 106 LYS A C 1
ATOM 853 O O . LYS A 1 106 ? -35.312 -8.742 5.441 1 91.38 106 LYS A O 1
ATOM 858 N N . GLU A 1 107 ? -33.188 -7.883 5.359 1 93.19 107 GLU A N 1
ATOM 859 C CA . GLU A 1 107 ? -32.812 -8.688 4.199 1 93.19 107 GLU A CA 1
ATOM 860 C C . GLU A 1 107 ? -31.328 -8.992 4.207 1 93.19 107 GLU A C 1
ATOM 862 O O . GLU A 1 107 ? -30.516 -8.156 4.613 1 93.19 107 GLU A O 1
ATOM 867 N N . GLN A 1 108 ? -31.016 -10.25 3.885 1 93.94 108 GLN A N 1
ATOM 868 C CA . GLN A 1 108 ? -29.625 -10.648 3.656 1 93.94 108 GLN A CA 1
ATOM 869 C C . GLN A 1 108 ? -29.453 -11.273 2.273 1 93.94 108 GLN A C 1
ATOM 871 O O . GLN A 1 108 ? -30.188 -12.188 1.904 1 93.94 108 GLN A O 1
ATOM 876 N N . LYS A 1 109 ? -28.594 -10.672 1.582 1 93.94 109 LYS A N 1
ATOM 877 C CA . LYS A 1 109 ? -28.281 -11.188 0.252 1 93.94 109 LYS A CA 1
ATOM 878 C C . LYS A 1 109 ? -26.828 -11.68 0.178 1 93.94 109 LYS A C 1
ATOM 880 O O . LYS A 1 109 ? -25.906 -10.969 0.557 1 93.94 109 LYS A O 1
ATOM 885 N N . ILE A 1 110 ? -26.688 -12.922 -0.14 1 94.12 110 ILE A N 1
ATOM 886 C CA . ILE A 1 110 ? -25.375 -13.492 -0.384 1 94.12 110 ILE A CA 1
ATOM 887 C C . ILE A 1 110 ? -25.141 -13.617 -1.888 1 94.12 110 ILE A C 1
ATOM 889 O O . ILE A 1 110 ? -25.922 -14.242 -2.598 1 94.12 110 ILE A O 1
ATOM 893 N N . VAL A 1 111 ? -24.125 -12.984 -2.316 1 94.12 111 VAL A N 1
ATOM 894 C CA . VAL A 1 111 ? -23.859 -12.953 -3.748 1 94.12 111 VAL A CA 1
ATOM 895 C C . VAL A 1 111 ? -22.516 -13.641 -4.031 1 94.12 111 VAL A C 1
ATOM 897 O O . VAL A 1 111 ? -21.5 -13.289 -3.441 1 94.12 111 VAL A O 1
ATOM 900 N N . ASP A 1 112 ? -22.547 -14.688 -4.941 1 94.44 112 ASP A N 1
ATOM 901 C CA . ASP A 1 112 ? -21.312 -15.273 -5.453 1 94.44 112 ASP A CA 1
ATOM 902 C C . ASP A 1 112 ? -20.844 -14.539 -6.703 1 94.44 112 ASP A C 1
ATOM 904 O O . ASP A 1 112 ? -21.5 -14.594 -7.746 1 94.44 112 ASP A O 1
ATOM 908 N N . LYS A 1 113 ? -19.766 -13.828 -6.492 1 94.81 113 LYS A N 1
ATOM 909 C CA . LYS A 1 113 ? -19.188 -13.094 -7.617 1 94.81 113 LYS A CA 1
ATOM 910 C C . LYS A 1 113 ? -18.016 -13.867 -8.227 1 94.81 113 LYS A C 1
ATOM 912 O O . LYS A 1 113 ? -17.047 -14.188 -7.539 1 94.81 113 LYS A O 1
ATOM 917 N N . HIS A 1 114 ? -18.219 -14.141 -9.516 1 96 114 HIS A N 1
ATOM 918 C CA . HIS A 1 114 ? -17.188 -14.883 -10.219 1 96 114 HIS A CA 1
ATOM 919 C C . HIS A 1 114 ? -16.25 -13.945 -10.984 1 96 114 HIS A C 1
ATOM 921 O O . HIS A 1 114 ? -16.719 -13.039 -11.68 1 96 114 HIS A O 1
ATOM 927 N N . TYR A 1 115 ? -14.984 -14.172 -10.781 1 95.75 115 TYR A N 1
ATOM 928 C CA . TYR A 1 115 ? -13.945 -13.484 -11.539 1 95.75 115 TYR A CA 1
ATOM 929 C C . TYR A 1 115 ? -13.289 -14.43 -12.539 1 95.75 115 TYR A C 1
ATOM 931 O O . TYR A 1 115 ? -12.766 -15.477 -12.164 1 95.75 115 TYR A O 1
ATOM 939 N N . GLN A 1 116 ? -13.43 -14.031 -13.758 1 96.81 116 GLN A N 1
ATOM 940 C CA . GLN A 1 116 ? -12.867 -14.844 -14.828 1 96.81 116 GLN A CA 1
ATOM 941 C C . GLN A 1 116 ? -11.336 -14.82 -14.797 1 96.81 116 GLN A C 1
ATOM 943 O O . GLN A 1 116 ? -10.742 -13.898 -14.227 1 96.81 116 GLN A O 1
ATOM 948 N N . PRO A 1 117 ? -10.711 -15.828 -15.375 1 97.62 117 PRO A N 1
ATOM 949 C CA . PRO A 1 117 ? -9.25 -15.781 -15.516 1 97.62 117 PRO A CA 1
ATOM 950 C C . PRO A 1 117 ? -8.766 -14.492 -16.188 1 97.62 117 PRO A C 1
ATOM 952 O O . PRO A 1 117 ? -9.453 -13.945 -17.047 1 97.62 117 PRO A O 1
ATOM 955 N N . ASP A 1 118 ? -7.598 -14.07 -15.758 1 96.94 118 ASP A N 1
ATOM 956 C CA . ASP A 1 118 ? -7.031 -12.805 -16.219 1 96.94 118 ASP A CA 1
ATOM 957 C C . ASP A 1 118 ? -6.043 -13.031 -17.359 1 96.94 118 ASP A C 1
ATOM 959 O O . ASP A 1 118 ? -5.031 -13.719 -17.188 1 96.94 118 ASP A O 1
ATOM 963 N N . THR A 1 119 ? -6.34 -12.344 -18.516 1 95.31 119 THR A N 1
ATOM 964 C CA . THR A 1 119 ? -5.562 -12.578 -19.734 1 95.31 119 THR A CA 1
ATOM 965 C C . THR A 1 119 ? -4.113 -12.141 -19.531 1 95.31 119 THR A C 1
ATOM 967 O O . THR A 1 119 ? -3.189 -12.844 -19.953 1 95.31 119 THR A O 1
ATOM 970 N N . ALA A 1 120 ? -3.9 -11.055 -18.891 1 94.12 120 ALA A N 1
ATOM 971 C CA . ALA A 1 120 ? -2.539 -10.562 -18.688 1 94.12 120 ALA A CA 1
ATOM 972 C C . ALA A 1 120 ? -1.746 -11.516 -17.797 1 94.12 120 ALA A C 1
ATOM 974 O O . ALA A 1 120 ? -0.569 -11.781 -18.047 1 94.12 120 ALA A O 1
ATOM 975 N N . ALA A 1 121 ? -2.428 -12.078 -16.812 1 96.56 121 ALA A N 1
ATOM 976 C CA . ALA A 1 121 ? -1.782 -13.039 -15.93 1 96.56 121 ALA A CA 1
ATOM 977 C C . ALA A 1 121 ? -1.415 -14.312 -16.688 1 96.56 121 ALA A C 1
ATOM 979 O O . ALA A 1 121 ? -0.333 -14.875 -16.469 1 96.56 121 ALA A O 1
ATOM 980 N N . ILE A 1 122 ? -2.324 -14.703 -17.484 1 97.31 122 ILE A N 1
ATOM 981 C CA . ILE A 1 122 ? -2.125 -15.914 -18.266 1 97.31 122 ILE A CA 1
ATOM 982 C C . ILE A 1 122 ? -0.931 -15.727 -19.203 1 97.31 122 ILE A C 1
ATOM 984 O O . ILE A 1 122 ? -0.023 -16.562 -19.234 1 97.31 122 ILE A O 1
ATOM 988 N N . ILE A 1 123 ? -0.867 -14.648 -19.859 1 94.19 123 ILE A N 1
ATOM 989 C CA . ILE A 1 123 ? 0.212 -14.344 -20.797 1 94.19 123 ILE A CA 1
ATOM 990 C C . ILE A 1 123 ? 1.54 -14.273 -20.047 1 94.19 123 ILE A C 1
ATOM 992 O O . ILE A 1 123 ? 2.529 -14.883 -20.469 1 94.19 123 ILE A O 1
ATOM 996 N N . PHE A 1 124 ? 1.563 -13.57 -19.016 1 95.38 124 PHE A N 1
ATOM 997 C CA . PHE A 1 124 ? 2.758 -13.422 -18.188 1 95.38 124 PHE A CA 1
ATOM 998 C C . PHE A 1 124 ? 3.283 -14.781 -17.75 1 95.38 124 PHE A C 1
ATOM 1000 O O . PHE A 1 124 ? 4.484 -15.047 -17.828 1 95.38 124 PHE A O 1
ATOM 1007 N N . THR A 1 125 ? 2.361 -15.594 -17.312 1 96.75 125 THR A N 1
ATOM 1008 C CA . THR A 1 125 ? 2.734 -16.906 -16.797 1 96.75 125 THR A CA 1
ATOM 1009 C C . THR A 1 125 ? 3.309 -17.781 -17.906 1 96.75 125 THR A C 1
ATOM 1011 O O . THR A 1 125 ? 4.359 -18.406 -17.734 1 96.75 125 THR A O 1
ATOM 1014 N N . LEU A 1 126 ? 2.67 -17.797 -19.016 1 95.88 126 LEU A N 1
ATOM 1015 C CA . LEU A 1 126 ? 3.09 -18.641 -20.125 1 95.88 126 LEU A CA 1
ATOM 1016 C C . LEU A 1 126 ? 4.438 -18.188 -20.688 1 95.88 126 LEU A C 1
ATOM 1018 O O . LEU A 1 126 ? 5.309 -19.016 -20.969 1 95.88 126 LEU A O 1
ATOM 1022 N N . THR A 1 127 ? 4.641 -16.859 -20.781 1 93.69 127 THR A N 1
ATOM 1023 C CA . THR A 1 127 ? 5.859 -16.344 -21.391 1 93.69 127 THR A CA 1
ATOM 1024 C C . THR A 1 127 ? 7.051 -16.516 -20.453 1 93.69 127 THR A C 1
ATOM 1026 O O . THR A 1 127 ? 8.195 -16.547 -20.906 1 93.69 127 THR A O 1
ATOM 1029 N N . ASN A 1 128 ? 6.793 -16.688 -19.234 1 95.12 128 ASN A N 1
ATOM 1030 C CA . ASN A 1 128 ? 7.875 -16.922 -18.281 1 95.12 128 ASN A CA 1
ATOM 1031 C C . ASN A 1 128 ? 8.094 -18.422 -18.062 1 95.12 128 ASN A C 1
ATOM 1033 O O . ASN A 1 128 ? 9.234 -18.875 -17.922 1 95.12 128 ASN A O 1
ATOM 1037 N N . GLY A 1 129 ? 7.059 -19.125 -18.109 1 95.25 129 GLY A N 1
ATOM 1038 C CA . GLY A 1 129 ? 7.125 -20.547 -17.812 1 95.25 129 GLY A CA 1
ATOM 1039 C C . GLY A 1 129 ? 7.711 -21.359 -18.953 1 95.25 129 GLY A C 1
ATOM 1040 O O . GLY A 1 129 ? 8.453 -22.312 -18.719 1 95.25 129 GLY A O 1
ATOM 1041 N N . GLU A 1 130 ? 7.297 -21.078 -20.188 1 95.06 130 GLU A N 1
ATOM 1042 C CA . GLU A 1 130 ? 7.793 -21.734 -21.391 1 95.06 130 GLU A CA 1
ATOM 1043 C C . GLU A 1 130 ? 8.18 -20.703 -22.453 1 95.06 130 GLU A C 1
ATOM 1045 O O . GLU A 1 130 ? 7.578 -20.672 -23.531 1 95.06 130 GLU A O 1
ATOM 1050 N N . PRO A 1 131 ? 9.164 -20.062 -22.188 1 89.88 131 PRO A N 1
ATOM 1051 C CA . PRO A 1 131 ? 9.523 -18.953 -23.062 1 89.88 131 PRO A CA 1
ATOM 1052 C C . PRO A 1 131 ? 9.859 -19.406 -24.484 1 89.88 131 PRO A C 1
ATOM 1054 O O . PRO A 1 131 ? 9.828 -18.609 -25.422 1 89.88 131 PRO A O 1
ATOM 1057 N N . GLU A 1 132 ? 10.25 -20.609 -24.656 1 92.38 132 GLU A N 1
ATOM 1058 C CA . GLU A 1 132 ? 10.547 -21.125 -25.984 1 92.38 132 GLU A CA 1
ATOM 1059 C C . GLU A 1 132 ? 9.273 -21.312 -26.812 1 92.38 132 GLU A C 1
ATOM 1061 O O . GLU A 1 132 ? 9.297 -21.203 -28.031 1 92.38 132 GLU A O 1
ATOM 1066 N N . ASN A 1 133 ? 8.188 -21.5 -26.125 1 93.56 133 ASN A N 1
ATOM 1067 C CA . ASN A 1 133 ? 6.93 -21.812 -26.797 1 93.56 133 ASN A CA 1
ATOM 1068 C C . ASN A 1 133 ? 5.996 -20.594 -26.828 1 93.56 133 ASN A C 1
ATOM 1070 O O . ASN A 1 133 ? 5.086 -20.531 -27.656 1 93.56 133 ASN A O 1
ATOM 1074 N N . TRP A 1 134 ? 6.117 -19.688 -25.812 1 90.12 134 TRP A N 1
ATOM 1075 C CA . TRP A 1 134 ? 5.203 -18.562 -25.688 1 90.12 134 TRP A CA 1
ATOM 1076 C C . TRP A 1 134 ? 5.957 -17.234 -25.734 1 90.12 134 TRP A C 1
ATOM 1078 O O . TRP A 1 134 ? 6.867 -17 -24.938 1 90.12 134 TRP A O 1
ATOM 1088 N N . LYS A 1 135 ? 5.562 -16.391 -26.688 1 85.5 135 LYS A N 1
ATOM 1089 C CA . LYS A 1 135 ? 6.16 -15.07 -26.812 1 85.5 135 LYS A CA 1
ATOM 1090 C C . LYS A 1 135 ? 5.09 -13.977 -26.828 1 85.5 135 LYS A C 1
ATOM 1092 O O . LYS A 1 135 ? 4.027 -14.148 -27.438 1 85.5 135 LYS A O 1
ATOM 1097 N N . ASN A 1 136 ? 5.289 -12.984 -25.906 1 80.75 136 ASN A N 1
ATOM 1098 C CA . ASN A 1 136 ? 4.414 -11.82 -25.953 1 80.75 136 ASN A CA 1
ATOM 1099 C C . ASN A 1 136 ? 4.965 -10.734 -26.875 1 80.75 136 ASN A C 1
ATOM 1101 O O . ASN A 1 136 ? 5.523 -9.742 -26.406 1 80.75 136 ASN A O 1
ATOM 1105 N N . ARG A 1 137 ? 4.832 -10.852 -28.188 1 67.19 137 ARG A N 1
ATOM 1106 C CA . ARG A 1 137 ? 5.426 -9.992 -29.203 1 67.19 137 ARG A CA 1
ATOM 1107 C C . ARG A 1 137 ? 4.586 -8.734 -29.406 1 67.19 137 ARG A C 1
ATOM 1109 O O . ARG A 1 137 ? 3.363 -8.812 -29.547 1 67.19 137 ARG A O 1
ATOM 1116 N N . GLN A 1 138 ? 4.711 -7.746 -28.578 1 58.22 138 GLN A N 1
ATOM 1117 C CA . GLN A 1 138 ? 4.055 -6.484 -28.906 1 58.22 138 GLN A CA 1
ATOM 1118 C C . GLN A 1 138 ? 4.797 -5.754 -30.031 1 58.22 138 GLN A C 1
ATOM 1120 O O . GLN A 1 138 ? 6.023 -5.652 -30 1 58.22 138 GLN A O 1
ATOM 1125 N N . ASN A 1 139 ? 4.34 -5.84 -31.25 1 44.84 139 ASN A N 1
ATOM 1126 C CA . ASN A 1 139 ? 4.883 -5.117 -32.406 1 44.84 139 ASN A CA 1
ATOM 1127 C C . ASN A 1 139 ? 4.859 -3.607 -32.156 1 44.84 139 ASN A C 1
ATOM 1129 O O . ASN A 1 139 ? 3.795 -3.02 -31.969 1 44.84 139 ASN A O 1
ATOM 1133 N N . ASN A 1 140 ? 5.465 -3.094 -31.312 1 43.31 140 ASN A N 1
ATOM 1134 C CA . ASN A 1 140 ? 5.477 -1.635 -31.281 1 43.31 140 ASN A CA 1
ATOM 1135 C C . ASN A 1 140 ? 6.059 -1.054 -32.562 1 43.31 140 ASN A C 1
ATOM 1137 O O . ASN A 1 140 ? 7.215 -1.313 -32.906 1 43.31 140 ASN A O 1
ATOM 1141 N N . GLU A 1 141 ? 5.25 -0.775 -33.5 1 41.44 141 GLU A N 1
ATOM 1142 C CA . GLU A 1 141 ? 5.617 0.061 -34.656 1 41.44 141 GLU A CA 1
ATOM 1143 C C . GLU A 1 141 ? 6.168 1.408 -34.188 1 41.44 141 GLU A C 1
ATOM 1145 O O . GLU A 1 141 ? 5.484 2.158 -33.5 1 41.44 141 GLU A O 1
ATOM 1150 N N . VAL A 1 142 ? 7.285 1.488 -33.719 1 40.88 142 VAL A N 1
ATOM 1151 C CA . VAL A 1 142 ? 7.863 2.805 -33.469 1 40.88 142 VAL A CA 1
ATOM 1152 C C . VAL A 1 142 ? 7.723 3.676 -34.719 1 40.88 142 VAL A C 1
ATOM 1154 O O . VAL A 1 142 ? 8.273 3.357 -35.781 1 40.88 142 VAL A O 1
ATOM 1157 N N . THR A 1 143 ? 6.512 4.191 -34.969 1 38.25 143 THR A N 1
ATOM 1158 C CA . THR A 1 143 ? 6.332 5.195 -36 1 38.25 143 THR A CA 1
ATOM 1159 C C . THR A 1 143 ? 7.039 6.496 -35.625 1 38.25 143 THR A C 1
ATOM 1161 O O . THR A 1 143 ? 7.203 6.805 -34.438 1 38.25 143 THR A O 1
ATOM 1164 N N . GLY A 1 144 ? 8.086 6.875 -36.281 1 36.12 144 GLY A N 1
ATOM 1165 C CA . GLY A 1 144 ? 8.781 8.141 -36.094 1 36.12 144 GLY A CA 1
ATOM 1166 C C . GLY A 1 144 ? 7.848 9.281 -35.719 1 36.12 144 GLY A C 1
ATOM 1167 O O . GLY A 1 144 ? 6.625 9.148 -35.812 1 36.12 144 GLY A O 1
ATOM 1168 N N . LYS A 1 145 ? 8.352 10.352 -35.25 1 34.41 145 LYS A N 1
ATOM 1169 C CA . LYS A 1 145 ? 7.59 11.508 -34.781 1 34.41 145 LYS A CA 1
ATOM 1170 C C . LYS A 1 145 ? 6.348 11.734 -35.625 1 34.41 145 LYS A C 1
ATOM 1172 O O . LYS A 1 145 ? 5.273 12.047 -35.094 1 34.41 145 LYS A O 1
ATOM 1177 N N . ASP A 1 146 ? 6.477 12.336 -36.75 1 38.09 146 ASP A N 1
ATOM 1178 C CA . ASP A 1 146 ? 5.383 12.875 -37.562 1 38.09 146 ASP A CA 1
ATOM 1179 C C . ASP A 1 146 ? 4.547 11.758 -38.188 1 38.09 146 ASP A C 1
ATOM 1181 O O . ASP A 1 146 ? 3.883 11.953 -39.188 1 38.09 146 ASP A O 1
ATOM 1185 N N . GLY A 1 147 ? 4.227 10.727 -37.438 1 38.16 147 GLY A N 1
ATOM 1186 C CA . GLY A 1 147 ? 3.385 9.648 -37.938 1 38.16 147 GLY A CA 1
ATOM 1187 C C . GLY A 1 147 ? 3.994 8.906 -39.125 1 38.16 147 GLY A C 1
ATOM 1188 O O . GLY A 1 147 ? 3.336 8.07 -39.75 1 38.16 147 GLY A O 1
ATOM 1189 N N . LYS A 1 148 ? 4.914 9.703 -39.906 1 37.91 148 LYS A N 1
ATOM 1190 C CA . LYS A 1 148 ? 5.363 9.172 -41.188 1 37.91 148 LYS A CA 1
ATOM 1191 C C . LYS A 1 148 ? 6.211 7.922 -41 1 37.91 148 LYS A C 1
ATOM 1193 O O . LYS A 1 148 ? 6.961 7.812 -40.031 1 37.91 148 LYS A O 1
ATOM 1198 N N . ASP A 1 149 ? 5.766 6.98 -41.594 1 39.72 149 ASP A N 1
ATOM 1199 C CA . ASP A 1 149 ? 6.477 5.719 -41.781 1 39.72 149 ASP A CA 1
ATOM 1200 C C . ASP A 1 149 ? 7.965 5.961 -42.031 1 39.72 149 ASP A C 1
ATOM 1202 O O . ASP A 1 149 ? 8.336 6.621 -43 1 39.72 149 ASP A O 1
ATOM 1206 N N . LEU A 1 150 ? 8.758 6.145 -40.969 1 37.38 150 LEU A N 1
ATOM 1207 C CA . LEU A 1 150 ? 10.133 6.5 -41.281 1 37.38 150 LEU A CA 1
ATOM 1208 C C . LEU A 1 150 ? 10.578 5.801 -42.562 1 37.38 150 LEU A C 1
ATOM 1210 O O . LEU A 1 150 ? 11.32 6.375 -43.375 1 37.38 150 LEU A O 1
ATOM 1214 N N . PHE A 1 151 ? 10.422 4.516 -42.625 1 39.62 151 PHE A N 1
ATOM 1215 C CA . PHE A 1 151 ? 10.836 3.828 -43.844 1 39.62 151 PHE A CA 1
ATOM 1216 C C . PHE A 1 151 ? 9.625 3.35 -44.625 1 39.62 151 PHE A C 1
ATOM 1218 O O . PHE A 1 151 ? 9.758 2.574 -45.562 1 39.62 151 PHE A O 1
ATOM 1225 N N . GLY A 1 152 ? 8.531 3.676 -44.188 1 42.5 152 GLY A N 1
ATOM 1226 C CA . GLY A 1 152 ? 7.312 3.191 -44.812 1 42.5 152 GLY A CA 1
ATOM 1227 C C . GLY A 1 152 ? 7.234 3.531 -46.281 1 42.5 152 GLY A C 1
ATOM 1228 O O . GLY A 1 152 ? 6.359 3.033 -47 1 42.5 152 GLY A O 1
ATOM 1229 N N . GLN A 1 153 ? 7.922 4.586 -46.594 1 42.97 153 GLN A N 1
ATOM 1230 C CA . GLN A 1 153 ? 7.75 4.941 -47.969 1 42.97 153 GLN A CA 1
ATOM 1231 C C . GLN A 1 153 ? 8.742 4.191 -48.875 1 42.97 153 GLN A C 1
ATOM 1233 O O . GLN A 1 153 ? 8.719 4.324 -50.094 1 42.97 153 GLN A O 1
ATOM 1238 N N . LEU A 1 154 ? 9.773 3.607 -48.281 1 43.53 154 LEU A N 1
ATOM 1239 C CA . LEU A 1 154 ? 10.742 3.023 -49.219 1 43.53 154 LEU A CA 1
ATOM 1240 C C . LEU A 1 154 ? 10.391 1.57 -49.5 1 43.53 154 LEU A C 1
ATOM 1242 O O . LEU A 1 154 ? 9.883 0.856 -48.656 1 43.53 154 LEU A O 1
ATOM 1246 N N . THR A 1 155 ? 10.148 1.215 -50.75 1 46.56 155 THR A N 1
ATOM 1247 C CA . THR A 1 155 ? 9.93 -0.146 -51.25 1 46.56 155 THR A CA 1
ATOM 1248 C C . THR A 1 155 ? 11.023 -1.079 -50.719 1 46.56 155 THR A C 1
ATOM 1250 O O . THR A 1 155 ? 12.094 -0.625 -50.312 1 46.56 155 THR A O 1
ATOM 1253 N N . ASP A 1 156 ? 10.812 -2.283 -50.406 1 46.34 156 ASP A N 1
ATOM 1254 C CA . ASP A 1 156 ? 11.781 -3.279 -49.969 1 46.34 156 ASP A CA 1
ATOM 1255 C C . ASP A 1 156 ? 13.109 -3.125 -50.719 1 46.34 156 ASP A C 1
ATOM 1257 O O . ASP A 1 156 ? 14.18 -3.234 -50.125 1 46.34 156 ASP A O 1
ATOM 1261 N N . GLU A 1 157 ? 12.945 -2.893 -51.906 1 52.66 157 GLU A N 1
ATOM 1262 C CA . GLU A 1 157 ? 14.109 -2.721 -52.781 1 52.66 157 GLU A CA 1
ATOM 1263 C C . GLU A 1 157 ? 14.891 -1.464 -52.406 1 52.66 157 GLU A C 1
ATOM 1265 O O . GLU A 1 157 ? 16.125 -1.483 -52.375 1 52.66 157 GLU A O 1
ATOM 1270 N N . GLU A 1 158 ? 14.094 -0.469 -52.125 1 51.31 158 GLU A N 1
ATOM 1271 C CA . GLU A 1 158 ? 14.719 0.809 -51.781 1 51.31 158 GLU A CA 1
ATOM 1272 C C . GLU A 1 158 ? 15.383 0.769 -50.406 1 51.31 158 GLU A C 1
ATOM 1274 O O . GLU A 1 158 ? 16.438 1.357 -50.219 1 51.31 158 GLU A O 1
ATOM 1279 N N . LEU A 1 159 ? 14.812 0.067 -49.562 1 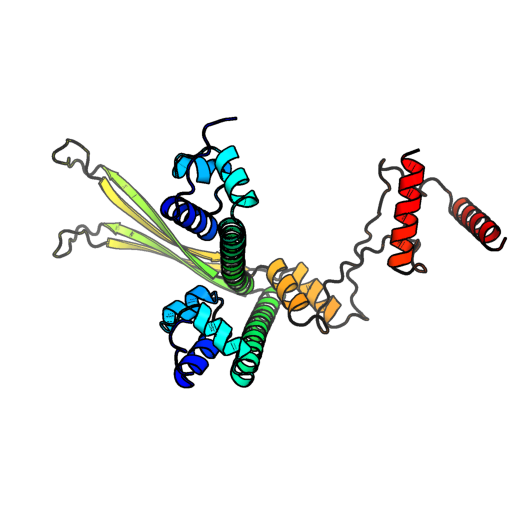50.78 159 LEU A N 1
ATOM 1280 C CA . LEU A 1 159 ? 15.367 -0.107 -48.219 1 50.78 159 LEU A CA 1
ATOM 1281 C C . LEU A 1 159 ? 16.641 -0.94 -48.281 1 50.78 159 LEU A C 1
ATOM 1283 O O . LEU A 1 159 ? 17.625 -0.609 -47.625 1 50.78 159 LEU A O 1
ATOM 1287 N N . ASP A 1 160 ? 16.641 -1.95 -48.969 1 53.38 160 ASP A N 1
ATOM 1288 C CA . ASP A 1 160 ? 17.828 -2.766 -49.188 1 53.38 160 ASP A CA 1
ATOM 1289 C C . ASP A 1 160 ? 18.953 -1.932 -49.812 1 53.38 160 ASP A C 1
ATOM 1291 O O . ASP A 1 160 ? 20.109 -2.068 -49.406 1 53.38 160 ASP A O 1
ATOM 1295 N N . ALA A 1 161 ? 18.562 -1.101 -50.75 1 57.5 161 ALA A N 1
ATOM 1296 C CA . ALA A 1 161 ? 19.531 -0.244 -51.406 1 57.5 161 ALA A CA 1
ATOM 1297 C C . ALA A 1 161 ? 20.141 0.757 -50.438 1 57.5 161 ALA A C 1
ATOM 1299 O O . ALA A 1 161 ? 21.359 1.009 -50.469 1 57.5 161 ALA A O 1
ATOM 1300 N N . ARG A 1 162 ? 19.344 1.251 -49.656 1 53.59 162 ARG A N 1
ATOM 1301 C CA . ARG A 1 162 ? 19.828 2.242 -48.688 1 53.59 162 ARG A CA 1
ATOM 1302 C C . ARG A 1 162 ? 20.719 1.597 -47.625 1 53.59 162 ARG A C 1
ATOM 1304 O O . ARG A 1 162 ? 21.734 2.176 -47.219 1 53.59 162 ARG A O 1
ATOM 1311 N N . ILE A 1 163 ? 20.453 0.412 -47.281 1 52.25 163 ILE A N 1
ATOM 1312 C CA . ILE A 1 163 ? 21.281 -0.345 -46.344 1 52.25 163 ILE A CA 1
ATOM 1313 C C . ILE A 1 163 ? 22.625 -0.668 -47 1 52.25 163 ILE A C 1
ATOM 1315 O O . ILE A 1 163 ? 23.672 -0.526 -46.375 1 52.25 163 ILE A O 1
ATOM 1319 N N . ALA A 1 164 ? 22.438 -1.045 -48.125 1 56.06 164 ALA A N 1
ATOM 1320 C CA . ALA A 1 164 ? 23.656 -1.316 -48.906 1 56.06 164 ALA A CA 1
ATOM 1321 C C . ALA A 1 164 ? 24.531 -0.069 -49 1 56.06 164 ALA A C 1
ATOM 1323 O O . ALA A 1 164 ? 25.75 -0.147 -48.844 1 56.06 164 ALA A O 1
ATOM 1324 N N . GLU A 1 165 ? 23.938 1.057 -49.188 1 54.44 165 GLU A N 1
ATOM 1325 C CA . GLU A 1 165 ? 24.656 2.326 -49.312 1 54.44 165 GLU A CA 1
ATOM 1326 C C . GLU A 1 165 ? 25.281 2.723 -47.969 1 54.44 165 GLU A C 1
ATOM 1328 O O . GLU A 1 165 ? 26.422 3.189 -47.938 1 54.44 165 GLU A O 1
ATOM 1333 N N . LEU A 1 166 ? 24.562 2.439 -46.969 1 48.97 166 LEU A N 1
ATOM 1334 C CA . LEU A 1 166 ? 25.062 2.805 -45.656 1 48.97 166 LEU A CA 1
ATOM 1335 C C . LEU A 1 166 ? 26.219 1.9 -45.25 1 48.97 166 LEU A C 1
ATOM 1337 O O . LEU A 1 166 ? 27.219 2.367 -44.688 1 48.97 166 LEU A O 1
ATOM 1341 N N . GLU A 1 167 ? 26.172 0.679 -45.531 1 49.5 167 GLU A N 1
ATOM 1342 C CA . GLU A 1 167 ? 27.25 -0.272 -45.312 1 49.5 167 GLU A CA 1
ATOM 1343 C C . GLU A 1 167 ? 28.5 0.121 -46.125 1 49.5 167 GLU A C 1
ATOM 1345 O O . GLU A 1 167 ? 29.609 0.024 -45.594 1 49.5 167 GLU A O 1
ATOM 1350 N N . LYS A 1 168 ? 28.25 0.504 -47.281 1 52.66 168 LYS A N 1
ATOM 1351 C CA . LYS A 1 168 ? 29.359 0.933 -48.125 1 52.66 168 LYS A CA 1
ATOM 1352 C C . LYS A 1 168 ? 30.047 2.158 -47.531 1 52.66 168 LYS A C 1
ATOM 1354 O O . LYS A 1 168 ? 31.281 2.273 -47.594 1 52.66 168 LYS A O 1
ATOM 1359 N N . LYS A 1 169 ? 29.344 2.895 -46.938 1 45.94 169 LYS A N 1
ATOM 1360 C CA . LYS A 1 169 ? 29.922 4.109 -46.375 1 45.94 169 LYS A CA 1
ATOM 1361 C C . LYS A 1 169 ? 30.672 3.811 -45.062 1 45.94 169 LYS A C 1
ATOM 1363 O O . LYS A 1 169 ? 31.625 4.504 -44.719 1 45.94 169 LYS A O 1
ATOM 1368 N N . LEU A 1 170 ? 30.312 2.828 -44.406 1 41.59 170 LEU A N 1
ATOM 1369 C CA . LEU A 1 170 ? 30.969 2.457 -43.156 1 41.59 170 LEU A CA 1
ATOM 1370 C C . LEU A 1 170 ? 32.25 1.676 -43.406 1 41.59 170 LEU A C 1
ATOM 1372 O O . LEU A 1 170 ? 33.156 1.693 -42.594 1 41.59 170 LEU A O 1
ATOM 1376 N N . ASP A 1 171 ? 32.312 0.942 -44.344 1 45.19 171 ASP A N 1
ATOM 1377 C CA . ASP A 1 171 ? 33.531 0.235 -44.688 1 45.19 171 ASP A CA 1
ATOM 1378 C C . ASP A 1 171 ? 34.562 1.188 -45.281 1 45.19 171 ASP A C 1
ATOM 1380 O O . ASP A 1 171 ? 35.688 0.774 -45.625 1 45.19 171 ASP A O 1
ATOM 1384 N N . LYS A 1 172 ? 34.25 2.484 -45.5 1 37.66 172 LYS A N 1
ATOM 1385 C CA . LYS A 1 172 ? 35.281 3.434 -45.844 1 37.66 172 LYS A CA 1
ATOM 1386 C C . LYS A 1 172 ? 35.75 4.246 -44.656 1 37.66 172 LYS A C 1
ATOM 1388 O O . LYS A 1 172 ? 34.969 4.523 -43.75 1 37.66 172 LYS A O 1
ATOM 1393 N N . MET B 1 1 ? 18.484 44.906 2.357 1 38.88 1 MET B N 1
ATOM 1394 C CA . MET B 1 1 ? 18.766 43.594 2.963 1 38.88 1 MET B CA 1
ATOM 1395 C C . MET B 1 1 ? 17.891 43.375 4.184 1 38.88 1 MET B C 1
ATOM 1397 O O . MET B 1 1 ? 17.828 44.219 5.086 1 38.88 1 MET B O 1
ATOM 1401 N N . GLY B 1 2 ? 16.797 42.719 4.031 1 43.5 2 GLY B N 1
ATOM 1402 C CA . GLY B 1 2 ? 15.82 42.656 5.109 1 43.5 2 GLY B CA 1
ATOM 1403 C C . GLY B 1 2 ? 16.422 42.188 6.426 1 43.5 2 GLY B C 1
ATOM 1404 O O . GLY B 1 2 ? 17.531 41.656 6.453 1 43.5 2 GLY B O 1
ATOM 1405 N N . ARG B 1 3 ? 16.094 42.688 7.516 1 49.41 3 ARG B N 1
ATOM 1406 C CA . ARG B 1 3 ? 16.578 42.406 8.859 1 49.41 3 ARG B CA 1
ATOM 1407 C C . ARG B 1 3 ? 16.75 40.875 9.039 1 49.41 3 ARG B C 1
ATOM 1409 O O . ARG B 1 3 ? 15.859 40.094 8.703 1 49.41 3 ARG B O 1
ATOM 1416 N N . PRO B 1 4 ? 17.984 40.344 9.094 1 53.03 4 PRO B N 1
ATOM 1417 C CA . PRO B 1 4 ? 18.25 38.906 9.289 1 53.03 4 PRO B CA 1
ATOM 1418 C C . PRO B 1 4 ? 17.359 38.312 10.359 1 53.03 4 PRO B C 1
ATOM 1420 O O . PRO B 1 4 ? 17.219 38.844 11.453 1 53.03 4 PRO B O 1
ATOM 1423 N N . THR B 1 5 ? 16.281 37.75 10.008 1 59.34 5 THR B N 1
ATOM 1424 C CA . THR B 1 5 ? 15.484 37.062 11.016 1 59.34 5 THR B CA 1
ATOM 1425 C C . THR B 1 5 ? 16.359 36.094 11.805 1 59.34 5 THR B C 1
ATOM 1427 O O . THR B 1 5 ? 17.219 35.406 11.234 1 59.34 5 THR B O 1
ATOM 1430 N N . LYS B 1 6 ? 16.688 36.344 13.141 1 77.12 6 LYS B N 1
ATOM 1431 C CA . LYS B 1 6 ? 17.453 35.5 14.07 1 77.12 6 LYS B CA 1
ATOM 1432 C C . LYS B 1 6 ? 17 34.062 13.992 1 77.12 6 LYS B C 1
ATOM 1434 O O . LYS B 1 6 ? 15.805 33.781 13.883 1 77.12 6 LYS B O 1
ATOM 1439 N N . TYR B 1 7 ? 17.953 33.312 13.727 1 83.31 7 TYR B N 1
ATOM 1440 C CA . TYR B 1 7 ? 17.734 31.859 13.711 1 83.31 7 TYR B CA 1
ATOM 1441 C C . TYR B 1 7 ? 17.016 31.406 14.984 1 83.31 7 TYR B C 1
ATOM 1443 O O . TYR B 1 7 ? 17.469 31.719 16.094 1 83.31 7 TYR B O 1
ATOM 1451 N N . ASN B 1 8 ? 15.852 30.938 14.82 1 90.25 8 ASN B N 1
ATOM 1452 C CA . ASN B 1 8 ? 15.055 30.422 15.914 1 90.25 8 ASN B CA 1
ATOM 1453 C C . ASN B 1 8 ? 15 28.891 15.883 1 90.25 8 ASN B C 1
ATOM 1455 O O . ASN B 1 8 ? 14.383 28.297 15 1 90.25 8 ASN B O 1
ATOM 1459 N N . LYS B 1 9 ? 15.695 28.281 16.859 1 91.94 9 LYS B N 1
ATOM 1460 C CA . LYS B 1 9 ? 15.828 26.828 16.875 1 91.94 9 LYS B CA 1
ATOM 1461 C C . LYS B 1 9 ? 14.461 26.156 17 1 91.94 9 LYS B C 1
ATOM 1463 O O . LYS B 1 9 ? 14.234 25.109 16.391 1 91.94 9 LYS B O 1
ATOM 1468 N N . LYS B 1 10 ? 13.625 26.75 17.75 1 94 10 LYS B N 1
ATOM 1469 C CA . LYS B 1 10 ? 12.289 26.188 17.938 1 94 10 LYS B CA 1
ATOM 1470 C C . LYS B 1 10 ? 11.516 26.172 16.625 1 94 10 LYS B C 1
ATOM 1472 O O . LYS B 1 10 ? 10.859 25.188 16.297 1 94 10 LYS B O 1
ATOM 1477 N N . ILE B 1 11 ? 11.578 27.266 15.938 1 95.44 11 ILE B N 1
ATOM 1478 C CA . ILE B 1 11 ? 10.898 27.359 14.648 1 95.44 11 ILE B CA 1
ATOM 1479 C C . ILE B 1 11 ? 11.523 26.375 13.656 1 95.44 11 ILE B C 1
ATOM 1481 O O . ILE B 1 11 ? 10.812 25.719 12.898 1 95.44 11 ILE B O 1
ATOM 1485 N N . ALA B 1 12 ? 12.828 26.312 13.688 1 95.12 12 ALA B N 1
ATOM 1486 C CA . ALA B 1 12 ? 13.547 25.391 12.812 1 95.12 12 ALA B CA 1
ATOM 1487 C C . ALA B 1 12 ? 13.109 23.953 13.047 1 95.12 12 ALA B C 1
ATOM 1489 O O . ALA B 1 12 ? 12.906 23.203 12.094 1 95.12 12 ALA B O 1
ATOM 1490 N N . GLU B 1 13 ? 13 23.609 14.281 1 94.75 13 GLU B N 1
ATOM 1491 C CA . GLU B 1 13 ? 12.555 22.25 14.633 1 94.75 13 GLU B CA 1
ATOM 1492 C C . GLU B 1 13 ? 11.133 22 14.133 1 94.75 13 GLU B C 1
ATOM 1494 O O . GLU B 1 13 ? 10.82 20.906 13.664 1 94.75 13 GLU B O 1
ATOM 1499 N N . LYS B 1 14 ? 10.32 22.984 14.289 1 95.69 14 LYS B N 1
ATOM 1500 C CA . LYS B 1 14 ? 8.945 22.875 13.812 1 95.69 14 LYS B CA 1
ATOM 1501 C C . LYS B 1 14 ? 8.906 22.672 12.297 1 95.69 14 LYS B C 1
ATOM 1503 O O . LYS B 1 14 ? 8.125 21.859 11.789 1 95.69 14 LYS B O 1
ATOM 1508 N N . ILE B 1 15 ? 9.711 23.375 11.617 1 96.19 15 ILE B N 1
ATOM 1509 C CA . ILE B 1 15 ? 9.805 23.234 10.164 1 96.19 15 ILE B CA 1
ATOM 1510 C C . ILE B 1 15 ? 10.172 21.812 9.797 1 96.19 15 ILE B C 1
ATOM 1512 O O . ILE B 1 15 ? 9.531 21.188 8.945 1 96.19 15 ILE B O 1
ATOM 1516 N N . CYS B 1 16 ? 11.172 21.328 10.453 1 94.81 16 CYS B N 1
ATOM 1517 C CA . CYS B 1 16 ? 11.633 19.969 10.18 1 94.81 16 CYS B CA 1
ATOM 1518 C C . CYS B 1 16 ? 10.539 18.953 10.453 1 94.81 16 CYS B C 1
ATOM 1520 O O . CYS B 1 16 ? 10.352 18 9.688 1 94.81 16 CYS B O 1
ATOM 1522 N N . SER B 1 17 ? 9.828 19.172 11.484 1 93.81 17 SER B N 1
ATOM 1523 C CA . SER B 1 17 ? 8.734 18.266 11.836 1 93.81 17 SER B CA 1
ATOM 1524 C C . SER B 1 17 ? 7.641 18.281 10.781 1 93.81 17 SER B C 1
ATOM 1526 O O . SER B 1 17 ? 7.141 17.234 10.383 1 93.81 17 SER B O 1
ATOM 1528 N N . LEU B 1 18 ? 7.25 19.438 10.32 1 94.88 18 LEU B N 1
ATOM 1529 C CA . LEU B 1 18 ? 6.223 19.578 9.289 1 94.88 18 LEU B CA 1
ATOM 1530 C C . LEU B 1 18 ? 6.656 18.906 7.992 1 94.88 18 LEU B C 1
ATOM 1532 O O . LEU B 1 18 ? 5.852 18.25 7.332 1 94.88 18 LEU B O 1
ATOM 1536 N N . ILE B 1 19 ? 7.902 19 7.703 1 94 19 ILE B N 1
ATOM 1537 C CA . ILE B 1 19 ? 8.438 18.422 6.477 1 94 19 ILE B CA 1
ATOM 1538 C C . ILE B 1 19 ? 8.461 16.906 6.594 1 94 19 ILE B C 1
ATOM 1540 O O . ILE B 1 19 ? 8.148 16.188 5.633 1 94 19 ILE B O 1
ATOM 1544 N N . ALA B 1 20 ? 8.742 16.375 7.691 1 91.5 20 ALA B N 1
ATOM 1545 C CA . ALA B 1 20 ? 8.859 14.938 7.906 1 91.5 20 ALA B CA 1
ATOM 1546 C C . ALA B 1 20 ? 7.488 14.273 7.906 1 91.5 20 ALA B C 1
ATOM 1548 O O . ALA B 1 20 ? 7.359 13.102 7.543 1 91.5 20 ALA B O 1
ATOM 1549 N N . THR B 1 21 ? 6.461 14.992 8.289 1 88.62 21 THR B N 1
ATOM 1550 C CA . THR B 1 21 ? 5.195 14.336 8.594 1 88.62 21 THR B CA 1
ATOM 1551 C C . THR B 1 21 ? 4.176 14.578 7.484 1 88.62 21 THR B C 1
ATOM 1553 O O . THR B 1 21 ? 3.158 13.891 7.402 1 88.62 21 THR B O 1
ATOM 1556 N N . ASP B 1 22 ? 4.414 15.633 6.68 1 88.25 22 ASP B N 1
ATOM 1557 C CA . ASP B 1 22 ? 3.42 15.961 5.664 1 88.25 22 ASP B CA 1
ATOM 1558 C C . ASP B 1 22 ? 4.09 16.328 4.34 1 88.25 22 ASP B C 1
ATOM 1560 O O . ASP B 1 22 ? 5.316 16.359 4.246 1 88.25 22 ASP B O 1
ATOM 1564 N N . THR B 1 23 ? 3.287 16.5 3.309 1 89.44 23 THR B N 1
ATOM 1565 C CA . THR B 1 23 ? 3.781 16.812 1.97 1 89.44 23 THR B CA 1
ATOM 1566 C C . THR B 1 23 ? 3.59 18.297 1.646 1 89.44 23 THR B C 1
ATOM 1568 O O . THR B 1 23 ? 3.346 18.656 0.494 1 89.44 23 THR B O 1
ATOM 1571 N N . TYR B 1 24 ? 3.773 19.047 2.611 1 89.81 24 TYR B N 1
ATOM 1572 C CA . TYR B 1 24 ? 3.652 20.484 2.408 1 89.81 24 TYR B CA 1
ATOM 1573 C C . TYR B 1 24 ? 4.777 21.016 1.525 1 89.81 24 TYR B C 1
ATOM 1575 O O . TYR B 1 24 ? 5.91 20.516 1.6 1 89.81 24 TYR B O 1
ATOM 1583 N N . THR B 1 25 ? 4.422 22.016 0.777 1 92.94 25 THR B N 1
ATOM 1584 C CA . THR B 1 25 ? 5.48 22.75 0.091 1 92.94 25 THR B CA 1
ATOM 1585 C C . THR B 1 25 ? 6.25 23.641 1.071 1 92.94 25 THR B C 1
ATOM 1587 O O . THR B 1 25 ? 5.758 23.938 2.162 1 92.94 25 THR B O 1
ATOM 1590 N N . VAL B 1 26 ? 7.469 24.016 0.596 1 93.88 26 VAL B N 1
ATOM 1591 C CA . VAL B 1 26 ? 8.273 24.922 1.424 1 93.88 26 VAL B CA 1
ATOM 1592 C C . VAL B 1 26 ? 7.484 26.203 1.708 1 93.88 26 VAL B C 1
ATOM 1594 O O . VAL B 1 26 ? 7.48 26.688 2.838 1 93.88 26 VAL B O 1
ATOM 1597 N N . ALA B 1 27 ? 6.824 26.641 0.674 1 95.19 27 ALA B N 1
ATOM 1598 C CA . ALA B 1 27 ? 6.035 27.859 0.822 1 95.19 27 ALA B CA 1
ATOM 1599 C C . ALA B 1 27 ? 4.945 27.688 1.876 1 95.19 27 ALA B C 1
ATOM 1601 O O . ALA B 1 27 ? 4.727 28.578 2.705 1 95.19 27 ALA B O 1
ATOM 1602 N N . GLU B 1 28 ? 4.219 26.609 1.924 1 96.25 28 GLU B N 1
ATOM 1603 C CA . GLU B 1 28 ? 3.17 26.328 2.896 1 96.25 28 GLU B CA 1
ATOM 1604 C C . GLU B 1 28 ? 3.742 26.203 4.305 1 96.25 28 GLU B C 1
ATOM 1606 O O . GLU B 1 28 ? 3.17 26.734 5.262 1 96.25 28 GLU B O 1
ATOM 1611 N N . VAL B 1 29 ? 4.879 25.5 4.41 1 96.31 29 VAL B N 1
ATOM 1612 C CA . VAL B 1 29 ? 5.535 25.312 5.699 1 96.31 29 VAL B CA 1
ATOM 1613 C C . VAL B 1 29 ? 5.938 26.672 6.27 1 96.31 29 VAL B C 1
ATOM 1615 O O . VAL B 1 29 ? 5.688 26.953 7.445 1 96.31 29 VAL B O 1
ATOM 1618 N N . CYS B 1 30 ? 6.539 27.531 5.445 1 95.94 30 CYS B N 1
ATOM 1619 C CA . CYS B 1 30 ? 6.969 28.844 5.887 1 95.94 30 CYS B CA 1
ATOM 1620 C C . CYS B 1 30 ? 5.785 29.672 6.391 1 95.94 30 CYS B C 1
ATOM 1622 O O . CYS B 1 30 ? 5.883 30.344 7.418 1 95.94 30 CYS B O 1
ATOM 1624 N N . ARG B 1 31 ? 4.684 29.578 5.676 1 96.5 31 ARG B N 1
ATOM 1625 C CA . ARG B 1 31 ? 3.477 30.297 6.078 1 96.5 31 ARG B CA 1
ATOM 1626 C C . ARG B 1 31 ? 2.975 29.812 7.434 1 96.5 31 ARG B C 1
ATOM 1628 O O . ARG B 1 31 ? 2.574 30.609 8.281 1 96.5 31 ARG B O 1
ATOM 1635 N N . MET B 1 32 ? 3.061 28.594 7.672 1 95.75 32 MET B N 1
ATOM 1636 C CA . MET B 1 32 ? 2.559 28 8.906 1 95.75 32 MET B CA 1
ATOM 1637 C C . MET B 1 32 ? 3.381 28.453 10.109 1 95.75 32 MET B C 1
ATOM 1639 O O . MET B 1 32 ? 2.852 28.594 11.211 1 95.75 32 MET B O 1
ATOM 1643 N N . VAL B 1 33 ? 4.668 28.656 9.906 1 95.94 33 VAL B N 1
ATOM 1644 C CA . VAL B 1 33 ? 5.531 29.031 11.023 1 95.94 33 VAL B CA 1
ATOM 1645 C C . VAL B 1 33 ? 5.805 30.531 10.992 1 95.94 33 VAL B C 1
ATOM 1647 O O . VAL B 1 33 ? 6.613 31.031 11.773 1 95.94 33 VAL B O 1
ATOM 1650 N N . LYS B 1 34 ? 5.199 31.188 9.992 1 95.19 34 LYS B N 1
ATOM 1651 C CA . LYS B 1 34 ? 5.188 32.656 9.898 1 95.19 34 LYS B CA 1
ATOM 1652 C C . LYS B 1 34 ? 6.586 33.188 9.625 1 95.19 34 LYS B C 1
ATOM 1654 O O . LYS B 1 34 ? 7.031 34.125 10.289 1 95.19 34 LYS B O 1
ATOM 1659 N N . ILE B 1 35 ? 7.297 32.625 8.68 1 95.12 35 ILE B N 1
ATOM 1660 C CA . ILE B 1 35 ? 8.539 33.188 8.156 1 95.12 35 ILE B CA 1
ATOM 1661 C C . ILE B 1 35 ? 8.453 33.312 6.641 1 95.12 35 ILE B C 1
ATOM 1663 O O . ILE B 1 35 ? 7.59 32.688 6.008 1 95.12 35 ILE B O 1
ATOM 1667 N N . SER B 1 36 ? 9.312 34.125 6.133 1 95.12 36 SER B N 1
ATOM 1668 C CA . SER B 1 36 ? 9.359 34.281 4.68 1 95.12 36 SER B CA 1
ATOM 1669 C C . SER B 1 36 ? 10.156 33.125 4.043 1 95.12 36 SER B C 1
ATOM 1671 O O . SER B 1 36 ? 11.008 32.531 4.695 1 95.12 36 SER B O 1
ATOM 1673 N N . ASP B 1 37 ? 9.891 32.875 2.752 1 95.06 37 ASP B N 1
ATOM 1674 C CA . ASP B 1 37 ? 10.664 31.875 2.014 1 95.06 37 ASP B CA 1
ATOM 1675 C C . ASP B 1 37 ? 12.148 32.25 1.997 1 95.06 37 ASP B C 1
ATOM 1677 O O . ASP B 1 37 ? 13.016 31.375 2.1 1 95.06 37 ASP B O 1
ATOM 1681 N N . SER B 1 38 ? 12.406 33.5 1.853 1 95.12 38 SER B N 1
ATOM 1682 C CA . SER B 1 38 ? 13.781 33.969 1.814 1 95.12 38 SER B CA 1
ATOM 1683 C C . SER B 1 38 ? 14.523 33.625 3.098 1 95.12 38 SER B C 1
ATOM 1685 O O . SER B 1 38 ? 15.695 33.219 3.057 1 95.12 38 SER B O 1
ATOM 1687 N N . THR B 1 39 ? 13.836 33.781 4.195 1 94.62 39 THR B N 1
ATOM 1688 C CA . THR B 1 39 ? 14.422 33.438 5.488 1 94.62 39 THR B CA 1
ATOM 1689 C C . THR B 1 39 ? 14.773 31.938 5.539 1 94.62 39 THR B C 1
ATOM 1691 O O . THR B 1 39 ? 15.844 31.562 6.016 1 94.62 39 THR B O 1
ATOM 1694 N N . TYR B 1 40 ? 13.828 31.172 5.012 1 96.38 40 TYR B N 1
ATOM 1695 C CA . TYR B 1 40 ? 14.047 29.734 4.973 1 96.38 40 TYR B CA 1
ATOM 1696 C C . TYR B 1 40 ? 15.312 29.391 4.191 1 96.38 40 TYR B C 1
ATOM 1698 O O . TYR B 1 40 ? 16.172 28.672 4.684 1 96.38 40 TYR B O 1
ATOM 1706 N N . TYR B 1 41 ? 15.461 29.922 3.045 1 95.62 41 TYR B N 1
ATOM 1707 C CA . TYR B 1 41 ? 16.594 29.594 2.193 1 95.62 41 TYR B CA 1
ATOM 1708 C C . TYR B 1 41 ? 17.891 30.188 2.746 1 95.62 41 TYR B C 1
ATOM 1710 O O . TYR B 1 41 ? 18.969 29.609 2.604 1 95.62 41 TYR B O 1
ATOM 1718 N N . ASP B 1 42 ? 17.766 31.328 3.365 1 95 42 ASP B N 1
ATOM 1719 C CA . ASP B 1 42 ? 18.906 31.891 4.07 1 95 42 ASP B CA 1
ATOM 1720 C C . ASP B 1 42 ? 19.406 30.938 5.16 1 95 42 ASP B C 1
ATOM 1722 O O . ASP B 1 42 ? 20.609 30.734 5.309 1 95 42 ASP B O 1
ATOM 1726 N N . TRP B 1 43 ? 18.375 30.422 5.941 1 95.38 43 TRP B N 1
ATOM 1727 C CA . TRP B 1 43 ? 18.719 29.484 6.996 1 95.38 43 TRP B CA 1
ATOM 1728 C C . TRP B 1 43 ? 19.438 28.266 6.426 1 95.38 43 TRP B C 1
ATOM 1730 O O . TRP B 1 43 ? 20.406 27.766 7.004 1 95.38 43 TRP B O 1
ATOM 1740 N N . ILE B 1 44 ? 18.953 27.75 5.266 1 96.06 44 ILE B N 1
ATOM 1741 C CA . ILE B 1 44 ? 19.547 26.578 4.605 1 96.06 44 ILE B CA 1
ATOM 1742 C C . ILE B 1 44 ? 21 26.859 4.281 1 96.06 44 ILE B C 1
ATOM 1744 O O . ILE B 1 44 ? 21.859 26 4.465 1 96.06 44 ILE B O 1
ATOM 1748 N N . THR B 1 45 ? 21.312 28.062 3.873 1 95.25 45 THR B N 1
ATOM 1749 C CA . THR B 1 45 ? 22.656 28.438 3.422 1 95.25 45 THR B CA 1
ATOM 1750 C C . THR B 1 45 ? 23.547 28.766 4.609 1 95.25 45 THR B C 1
ATOM 1752 O O . THR B 1 45 ? 24.719 28.375 4.641 1 95.25 45 THR B O 1
ATOM 1755 N N . ARG B 1 46 ? 23.062 29.406 5.621 1 94.94 46 ARG B N 1
ATOM 1756 C CA . ARG B 1 46 ? 23.859 29.984 6.695 1 94.94 46 ARG B CA 1
ATOM 1757 C C . ARG B 1 46 ? 24.062 28.969 7.824 1 94.94 46 ARG B C 1
ATOM 1759 O O . ARG B 1 46 ? 25.031 29.062 8.578 1 94.94 46 ARG B O 1
ATOM 1766 N N . PHE B 1 47 ? 23.125 28.094 7.93 1 95.69 47 PHE B N 1
ATOM 1767 C CA . PHE B 1 47 ? 23.156 27.172 9.055 1 95.69 47 PHE B CA 1
ATOM 1768 C C . PHE B 1 47 ? 23.188 25.734 8.57 1 95.69 47 PHE B C 1
ATOM 1770 O O . PHE B 1 47 ? 22.141 25.109 8.359 1 95.69 47 PHE B O 1
ATOM 1777 N N . PRO B 1 48 ? 24.328 25.172 8.547 1 95.25 48 PRO B N 1
ATOM 1778 C CA . PRO B 1 48 ? 24.484 23.812 8.031 1 95.25 48 PRO B CA 1
ATOM 1779 C C . PRO B 1 48 ? 23.672 22.781 8.828 1 95.25 48 PRO B C 1
ATOM 1781 O O . PRO B 1 48 ? 23.172 21.812 8.25 1 95.25 48 PRO B O 1
ATOM 1784 N N . GLU B 1 49 ? 23.609 23.031 10.055 1 94.69 49 GLU B N 1
ATOM 1785 C CA . GLU B 1 49 ? 22.812 22.125 10.883 1 94.69 49 GLU B CA 1
ATOM 1786 C C . GLU B 1 49 ? 21.359 22.094 10.43 1 94.69 49 GLU B C 1
ATOM 1788 O O . GLU B 1 49 ? 20.734 21.031 10.383 1 94.69 49 GLU B O 1
ATOM 1793 N N . PHE B 1 50 ? 20.797 23.281 10.148 1 96.12 50 PHE B N 1
ATOM 1794 C CA . PHE B 1 50 ? 19.438 23.391 9.664 1 96.12 50 PHE B CA 1
ATOM 1795 C C . PHE B 1 50 ? 19.281 22.656 8.328 1 96.12 50 PHE B C 1
ATOM 1797 O O . PHE B 1 50 ? 18.328 21.891 8.141 1 96.12 50 PHE B O 1
ATOM 1804 N N . SER B 1 51 ? 20.203 22.859 7.488 1 95.81 51 SER B N 1
ATOM 1805 C CA . SER B 1 51 ? 20.172 22.203 6.18 1 95.81 51 SER B CA 1
ATOM 1806 C C . SER B 1 51 ? 20.203 20.688 6.316 1 95.81 51 SER B C 1
ATOM 1808 O O . SER B 1 51 ? 19.469 19.984 5.637 1 95.81 51 SER B O 1
ATOM 1810 N N . GLU B 1 52 ? 21.047 20.234 7.148 1 95.62 52 GLU B N 1
ATOM 1811 C CA . GLU B 1 52 ? 21.141 18.797 7.383 1 95.62 52 GLU B CA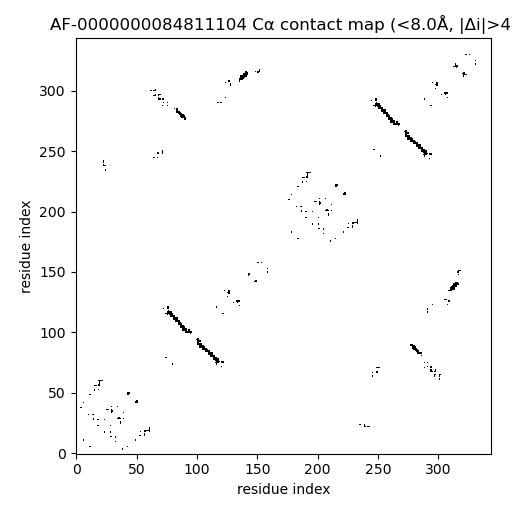 1
ATOM 1812 C C . GLU B 1 52 ? 19.844 18.234 7.965 1 95.62 52 GLU B C 1
ATOM 1814 O O . GLU B 1 52 ? 19.406 17.156 7.586 1 95.62 52 GLU B O 1
ATOM 1819 N N . ASN B 1 53 ? 19.297 19 8.859 1 94.69 53 ASN B N 1
ATOM 1820 C CA . ASN B 1 53 ? 18.047 18.578 9.477 1 94.69 53 ASN B CA 1
ATOM 1821 C C . ASN B 1 53 ? 16.906 18.5 8.461 1 94.69 53 ASN B C 1
ATOM 1823 O O . ASN B 1 53 ? 16.047 17.625 8.539 1 94.69 53 ASN B O 1
ATOM 1827 N N . ILE B 1 54 ? 16.906 19.422 7.555 1 95.94 54 ILE B N 1
ATOM 1828 C CA . ILE B 1 54 ? 15.914 19.422 6.492 1 95.94 54 ILE B CA 1
ATOM 1829 C C . ILE B 1 54 ? 16.078 18.172 5.629 1 95.94 54 ILE B C 1
ATOM 1831 O O . ILE B 1 54 ? 15.086 17.5 5.301 1 95.94 54 ILE B O 1
ATOM 1835 N N . LYS B 1 55 ? 17.266 17.844 5.305 1 94.31 55 LYS B N 1
ATOM 1836 C CA . LYS B 1 55 ? 17.531 16.641 4.516 1 94.31 55 LYS B CA 1
ATOM 1837 C C . LYS B 1 55 ? 17.062 15.391 5.246 1 94.31 55 LYS B C 1
ATOM 1839 O O . LYS B 1 55 ? 16.484 14.484 4.637 1 94.31 55 LYS B O 1
ATOM 1844 N N . LYS B 1 56 ? 17.328 15.375 6.457 1 91.69 56 LYS B N 1
ATOM 1845 C CA . LYS B 1 56 ? 16.891 14.242 7.273 1 91.69 56 LYS B CA 1
ATOM 1846 C C . LYS B 1 56 ? 15.367 14.141 7.309 1 91.69 56 LYS B C 1
ATOM 1848 O O . LYS B 1 56 ? 14.812 13.047 7.227 1 91.69 56 LYS B O 1
ATOM 1853 N N . ALA B 1 57 ? 14.75 15.234 7.461 1 93.44 57 ALA B N 1
ATOM 1854 C CA . ALA B 1 57 ? 13.289 15.273 7.488 1 93.44 57 ALA B CA 1
ATOM 1855 C C . ALA B 1 57 ? 12.703 14.781 6.164 1 93.44 57 ALA B C 1
ATOM 1857 O O . ALA B 1 57 ? 11.719 14.039 6.152 1 93.44 57 ALA B O 1
ATOM 1858 N N . GLU B 1 58 ? 13.289 15.227 5.133 1 93.62 58 GLU B N 1
ATOM 1859 C CA . GLU B 1 58 ? 12.852 14.781 3.814 1 93.62 58 GLU B CA 1
ATOM 1860 C C . GLU B 1 58 ? 13.039 13.281 3.646 1 93.62 58 GLU B C 1
ATOM 1862 O O . GLU B 1 58 ? 12.188 12.602 3.072 1 93.62 58 GLU B O 1
ATOM 1867 N N . ALA B 1 59 ? 14.125 12.781 4.062 1 91.19 59 ALA B N 1
ATOM 1868 C CA . ALA B 1 59 ? 14.398 11.352 4.008 1 91.19 59 ALA B CA 1
ATOM 1869 C C . ALA B 1 59 ? 13.383 10.562 4.828 1 91.19 59 ALA B C 1
ATOM 1871 O O . ALA B 1 59 ? 12.938 9.492 4.41 1 91.19 59 ALA B O 1
ATOM 1872 N N . GLU B 1 60 ? 13.078 11.078 5.91 1 89.62 60 GLU B N 1
ATOM 1873 C CA . GLU B 1 60 ? 12.078 10.438 6.758 1 89.62 60 GLU B CA 1
ATOM 1874 C C . GLU B 1 60 ? 10.719 10.391 6.062 1 89.62 60 GLU B C 1
ATOM 1876 O O . GLU B 1 60 ? 10.008 9.383 6.137 1 89.62 60 GLU B O 1
ATOM 1881 N N . ARG B 1 61 ? 10.352 11.445 5.48 1 91.81 61 ARG B N 1
ATOM 1882 C CA . ARG B 1 61 ? 9.109 11.484 4.723 1 91.81 61 ARG B CA 1
ATOM 1883 C C . ARG B 1 61 ? 9.102 10.422 3.627 1 91.81 61 ARG B C 1
ATOM 1885 O O . ARG B 1 61 ? 8.117 9.695 3.463 1 91.81 61 ARG B O 1
ATOM 1892 N N . MET B 1 62 ? 10.148 10.375 2.908 1 92.19 62 MET B N 1
ATOM 1893 C CA . MET B 1 62 ? 10.242 9.391 1.834 1 92.19 62 MET B CA 1
ATOM 1894 C C . MET B 1 62 ? 10.172 7.973 2.385 1 92.19 62 MET B C 1
ATOM 1896 O O . MET B 1 62 ? 9.539 7.102 1.79 1 92.19 62 MET B O 1
ATOM 1900 N N . ALA B 1 63 ? 10.812 7.762 3.467 1 89.5 63 ALA B N 1
ATOM 1901 C CA . ALA B 1 63 ? 10.75 6.449 4.102 1 89.5 63 ALA B CA 1
ATOM 1902 C C . ALA B 1 63 ? 9.312 6.086 4.473 1 89.5 63 ALA B C 1
ATOM 1904 O O . ALA B 1 63 ? 8.906 4.93 4.34 1 89.5 63 ALA B O 1
ATOM 1905 N N . PHE B 1 64 ? 8.609 7.031 4.918 1 89.88 64 PHE B N 1
ATOM 1906 C CA . PHE B 1 64 ? 7.203 6.824 5.242 1 89.88 64 PHE B CA 1
ATOM 1907 C C . PHE B 1 64 ? 6.41 6.449 3.996 1 89.88 64 PHE B C 1
ATOM 1909 O O . PHE B 1 64 ? 5.598 5.523 4.027 1 89.88 64 PHE B O 1
ATOM 1916 N N . PHE B 1 65 ? 6.602 7.191 2.898 1 92.19 65 PHE B N 1
ATOM 1917 C CA . PHE B 1 65 ? 5.934 6.883 1.64 1 92.19 65 PHE B CA 1
ATOM 1918 C C . PHE B 1 65 ? 6.238 5.457 1.2 1 92.19 65 PHE B C 1
ATOM 1920 O O . PHE B 1 65 ? 5.336 4.727 0.779 1 92.19 65 PHE B O 1
ATOM 1927 N N . VAL B 1 66 ? 7.418 5.07 1.305 1 92.38 66 VAL B N 1
ATOM 1928 C CA . VAL B 1 66 ? 7.844 3.74 0.877 1 92.38 66 VAL B CA 1
ATOM 1929 C C . VAL B 1 66 ? 7.145 2.678 1.722 1 92.38 66 VAL B C 1
ATOM 1931 O O . VAL B 1 66 ? 6.648 1.682 1.19 1 92.38 66 VAL B O 1
ATOM 1934 N N . ALA B 1 67 ? 7.113 2.908 2.975 1 90.56 67 ALA B N 1
ATOM 1935 C CA . ALA B 1 67 ? 6.453 1.963 3.873 1 90.56 67 ALA B CA 1
ATOM 1936 C C . ALA B 1 67 ? 4.973 1.82 3.531 1 90.56 67 ALA B C 1
ATOM 1938 O O . ALA B 1 67 ? 4.449 0.706 3.463 1 90.56 67 ALA B O 1
ATOM 1939 N N . GLU B 1 68 ? 4.363 2.932 3.34 1 93.12 68 GLU B N 1
ATOM 1940 C CA . GLU B 1 68 ? 2.945 2.916 2.984 1 93.12 68 GLU B CA 1
ATOM 1941 C C . GLU B 1 68 ? 2.723 2.223 1.643 1 93.12 68 GLU B C 1
ATOM 1943 O O . GLU B 1 68 ? 1.756 1.479 1.476 1 93.12 68 GLU B O 1
ATOM 1948 N N . ALA B 1 69 ? 3.52 2.465 0.715 1 95.31 69 ALA B N 1
ATOM 1949 C CA . ALA B 1 69 ? 3.43 1.841 -0.603 1 95.31 69 ALA B CA 1
ATOM 1950 C C . ALA B 1 69 ? 3.559 0.324 -0.5 1 95.31 69 ALA B C 1
ATOM 1952 O O . ALA B 1 69 ? 2.832 -0.413 -1.172 1 95.31 69 ALA B O 1
ATOM 1953 N N . LYS B 1 70 ? 4.504 -0.114 0.271 1 94.62 70 LYS B N 1
ATOM 1954 C CA . LYS B 1 70 ? 4.672 -1.552 0.457 1 94.62 70 LYS B CA 1
ATOM 1955 C C . LYS B 1 70 ? 3.41 -2.184 1.038 1 94.62 70 LYS B C 1
ATOM 1957 O O . LYS B 1 70 ? 2.992 -3.26 0.605 1 94.62 70 LYS B O 1
ATOM 1962 N N . LYS B 1 71 ? 2.898 -1.5 1.988 1 93.81 71 LYS B N 1
ATOM 1963 C CA . LYS B 1 71 ? 1.648 -1.979 2.57 1 93.81 71 LYS B CA 1
ATOM 1964 C C . LYS B 1 71 ? 0.558 -2.096 1.508 1 93.81 71 LYS B C 1
ATOM 1966 O O . LYS B 1 71 ? -0.139 -3.109 1.437 1 93.81 71 LYS B O 1
ATOM 1971 N N . SER B 1 72 ? 0.423 -1.037 0.771 1 96.94 72 SER B N 1
ATOM 1972 C CA . SER B 1 72 ? -0.581 -1.012 -0.288 1 96.94 72 SER B CA 1
ATOM 1973 C C . SER B 1 72 ? -0.288 -2.064 -1.353 1 96.94 72 SER B C 1
ATOM 1975 O O . SER B 1 72 ? -1.21 -2.666 -1.907 1 96.94 72 SER B O 1
ATOM 1977 N N . LEU B 1 73 ? 0.93 -2.248 -1.669 1 97.38 73 LEU B N 1
ATOM 1978 C CA . LEU B 1 73 ? 1.316 -3.264 -2.643 1 97.38 73 LEU B CA 1
ATOM 1979 C C . LEU B 1 73 ? 0.85 -4.648 -2.199 1 97.38 73 LEU B C 1
ATOM 1981 O O . LEU B 1 73 ? 0.292 -5.402 -2.998 1 97.38 73 LEU B O 1
ATOM 1985 N N . LEU B 1 74 ? 1.12 -4.941 -0.956 1 96.62 74 LEU B N 1
ATOM 1986 C CA . LEU B 1 74 ? 0.703 -6.238 -0.438 1 96.62 74 LEU B CA 1
ATOM 1987 C C . LEU B 1 74 ? -0.806 -6.418 -0.566 1 96.62 74 LEU B C 1
ATOM 1989 O O . LEU B 1 74 ? -1.278 -7.484 -0.969 1 96.62 74 LEU B O 1
ATOM 1993 N N . ARG B 1 75 ? -1.517 -5.383 -0.27 1 96.94 75 ARG B N 1
ATOM 1994 C CA . ARG B 1 75 ? -2.967 -5.43 -0.417 1 96.94 75 ARG B CA 1
ATOM 1995 C C . ARG B 1 75 ? -3.363 -5.68 -1.868 1 96.94 75 ARG B C 1
ATOM 1997 O O . ARG B 1 75 ? -4.258 -6.48 -2.145 1 96.94 75 ARG B O 1
ATOM 2004 N N . LYS B 1 76 ? -2.725 -4.977 -2.746 1 98 76 LYS B N 1
ATOM 2005 C CA . LYS B 1 76 ? -3.031 -5.086 -4.172 1 98 76 LYS B CA 1
ATOM 2006 C C . LYS B 1 76 ? -2.686 -6.477 -4.699 1 98 76 LYS B C 1
ATOM 2008 O O . LYS B 1 76 ? -3.381 -7.004 -5.57 1 98 76 LYS B O 1
ATOM 2013 N N . ILE B 1 77 ? -1.617 -7.023 -4.152 1 97.88 77 ILE B N 1
ATOM 2014 C CA . ILE B 1 77 ? -1.189 -8.344 -4.59 1 97.88 77 ILE B CA 1
ATOM 2015 C C . ILE B 1 77 ? -2.164 -9.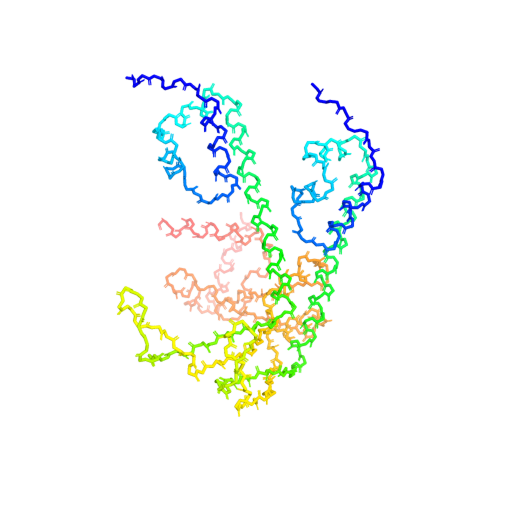398 -4.07 1 97.88 77 ILE B C 1
ATOM 2017 O O . ILE B 1 77 ? -2.514 -10.344 -4.789 1 97.88 77 ILE B O 1
ATOM 2021 N N . GLN B 1 78 ? -2.604 -9.281 -2.92 1 97.69 78 GLN B N 1
ATOM 2022 C CA . GLN B 1 78 ? -3.428 -10.297 -2.277 1 97.69 78 GLN B CA 1
ATOM 2023 C C . GLN B 1 78 ? -4.891 -10.156 -2.684 1 97.69 78 GLN B C 1
ATOM 2025 O O . GLN B 1 78 ? -5.629 -11.148 -2.719 1 97.69 78 GLN B O 1
ATOM 2030 N N . GLY B 1 79 ? -5.289 -8.961 -3.055 1 96.88 79 GLY B N 1
ATOM 2031 C CA . GLY B 1 79 ? -6.715 -8.664 -3.045 1 96.88 79 GLY B CA 1
ATOM 2032 C C . GLY B 1 79 ? -7.281 -8.5 -1.647 1 96.88 79 GLY B C 1
ATOM 2033 O O . GLY B 1 79 ? -6.648 -8.891 -0.665 1 96.88 79 GLY B O 1
ATOM 2034 N N . TYR B 1 80 ? -8.398 -7.793 -1.599 1 96.62 80 TYR B N 1
ATOM 2035 C CA . TYR B 1 80 ? -8.969 -7.555 -0.276 1 96.62 80 TYR B CA 1
ATOM 2036 C C . TYR B 1 80 ? -10.461 -7.27 -0.368 1 96.62 80 TYR B C 1
ATOM 2038 O O . TYR B 1 80 ? -10.984 -6.996 -1.452 1 96.62 80 TYR B O 1
ATOM 2046 N N . THR B 1 81 ? -11.062 -7.449 0.777 1 96.19 81 THR B N 1
ATOM 2047 C CA . THR B 1 81 ? -12.484 -7.137 0.895 1 96.19 81 THR B CA 1
ATOM 2048 C C . THR B 1 81 ? -12.703 -5.98 1.862 1 96.19 81 THR B C 1
ATOM 2050 O O . THR B 1 81 ? -12.062 -5.906 2.912 1 96.19 81 THR B O 1
ATOM 2053 N N . VAL B 1 82 ? -13.57 -5.086 1.381 1 96.06 82 VAL B N 1
ATOM 2054 C CA . VAL B 1 82 ? -13.914 -3.963 2.25 1 96.06 82 VAL B CA 1
ATOM 2055 C C . VAL B 1 82 ? -15.414 -3.98 2.553 1 96.06 82 VAL B C 1
ATOM 2057 O O . VAL B 1 82 ? -16.219 -4.406 1.72 1 96.06 82 VAL B O 1
ATOM 2060 N N . GLN B 1 83 ? -15.695 -3.512 3.77 1 95.31 83 GLN B N 1
ATOM 2061 C CA . GLN B 1 83 ? -17.094 -3.342 4.148 1 95.31 83 GLN B CA 1
ATOM 2062 C C . GLN B 1 83 ? -17.547 -1.896 3.961 1 95.31 83 GLN B C 1
ATOM 2064 O O . GLN B 1 83 ? -16.891 -0.971 4.453 1 95.31 83 GLN B O 1
ATOM 2069 N N . GLU B 1 84 ? -18.578 -1.763 3.143 1 95.44 84 GLU B N 1
ATOM 2070 C CA . GLU B 1 84 ? -19.188 -0.45 2.965 1 95.44 84 GLU B CA 1
ATOM 2071 C C . GLU B 1 84 ? -20.531 -0.363 3.693 1 95.44 84 GLU B C 1
ATOM 2073 O O . GLU B 1 84 ? -21.344 -1.282 3.613 1 95.44 84 GLU B O 1
ATOM 2078 N N . LYS B 1 85 ? -20.688 0.751 4.453 1 93.19 85 LYS B N 1
ATOM 2079 C CA . LYS B 1 85 ? -21.938 0.982 5.18 1 93.19 85 LYS B CA 1
ATOM 2080 C C . LYS B 1 85 ? -22.703 2.154 4.582 1 93.19 85 LYS B C 1
ATOM 2082 O O . LYS B 1 85 ? -22.141 3.219 4.336 1 93.19 85 LYS B O 1
ATOM 2087 N N . HIS B 1 86 ? -23.938 1.867 4.164 1 92.5 86 HIS B N 1
ATOM 2088 C CA . HIS B 1 86 ? -24.875 2.885 3.699 1 92.5 86 HIS B CA 1
ATOM 2089 C C . HIS B 1 86 ? -26.016 3.078 4.691 1 92.5 86 HIS B C 1
ATOM 2091 O O . HIS B 1 86 ? -26.812 2.168 4.91 1 92.5 86 HIS B O 1
ATOM 2097 N N . ILE B 1 87 ? -26.047 4.234 5.281 1 90.38 87 ILE B N 1
ATOM 2098 C CA . ILE B 1 87 ? -27.078 4.523 6.266 1 90.38 87 ILE B CA 1
ATOM 2099 C C . ILE B 1 87 ? -28.047 5.559 5.703 1 90.38 87 ILE B C 1
ATOM 2101 O O . ILE B 1 87 ? -27.641 6.625 5.246 1 90.38 87 ILE B O 1
ATOM 2105 N N . THR B 1 88 ? -29.203 5.176 5.59 1 91.5 88 THR B N 1
ATOM 2106 C CA . THR B 1 88 ? -30.266 6.09 5.199 1 91.5 88 THR B CA 1
ATOM 2107 C C . THR B 1 88 ? -31.078 6.535 6.414 1 91.5 88 THR B C 1
ATOM 2109 O O . THR B 1 88 ? -31.594 5.703 7.164 1 91.5 88 THR B O 1
ATOM 2112 N N . THR B 1 89 ? -31.125 7.855 6.551 1 87.12 89 THR B N 1
ATOM 2113 C CA . THR B 1 89 ? -31.859 8.391 7.691 1 87.12 89 THR B CA 1
ATOM 2114 C C . THR B 1 89 ? -33.031 9.242 7.223 1 87.12 89 THR B C 1
ATOM 2116 O O . THR B 1 89 ? -33.031 9.75 6.098 1 87.12 89 THR B O 1
ATOM 2119 N N . VAL B 1 90 ? -34.094 9.25 8.047 1 87.38 90 VAL B N 1
ATOM 2120 C CA . VAL B 1 90 ? -35.25 10.094 7.797 1 87.38 90 VAL B CA 1
ATOM 2121 C C . VAL B 1 90 ? -35.562 10.922 9.047 1 87.38 90 VAL B C 1
ATOM 2123 O O . VAL B 1 90 ? -35 10.68 10.117 1 87.38 90 VAL B O 1
ATOM 2126 N N . GLY B 1 91 ? -36.375 11.961 8.773 1 83.5 91 GLY B N 1
ATOM 2127 C CA . GLY B 1 91 ? -36.781 12.758 9.914 1 83.5 91 GLY B CA 1
ATOM 2128 C C . GLY B 1 91 ? -37.656 11.984 10.891 1 83.5 91 GLY B C 1
ATOM 2129 O O . GLY B 1 91 ? -38.469 11.148 10.477 1 83.5 91 GLY B O 1
ATOM 2130 N N . SER B 1 92 ? -37.312 12.133 12.133 1 81.12 92 SER B N 1
ATOM 2131 C CA . SER B 1 92 ? -38.062 11.406 13.156 1 81.12 92 SER B CA 1
ATOM 2132 C C . SER B 1 92 ? -39.312 12.188 13.602 1 81.12 92 SER B C 1
ATOM 2134 O O . SER B 1 92 ? -40.156 11.648 14.297 1 81.12 92 SER B O 1
ATOM 2136 N N . GLY B 1 93 ? -39.438 13.375 13.156 1 84.5 93 GLY B N 1
ATOM 2137 C CA . GLY B 1 93 ? -40.5 14.242 13.695 1 84.5 93 GLY B CA 1
ATOM 2138 C C . GLY B 1 93 ? -40.156 14.797 15.062 1 84.5 93 GLY B C 1
ATOM 2139 O O . GLY B 1 93 ? -40.938 15.523 15.664 1 84.5 93 GLY B O 1
ATOM 2140 N N . LYS B 1 94 ? -39.031 14.297 15.633 1 86 94 LYS B N 1
ATOM 2141 C CA . LYS B 1 94 ? -38.531 14.82 16.906 1 86 94 LYS B CA 1
ATOM 2142 C C . LYS B 1 94 ? -37.438 15.852 16.703 1 86 94 LYS B C 1
ATOM 2144 O O . LYS B 1 94 ? -36.688 15.766 15.734 1 86 94 LYS B O 1
ATOM 2149 N N . TYR B 1 95 ? -37.5 16.859 17.531 1 88.12 95 TYR B N 1
ATOM 2150 C CA . TYR B 1 95 ? -36.562 17.969 17.359 1 88.12 95 TYR B CA 1
ATOM 2151 C C . TYR B 1 95 ? -35.719 18.156 18.609 1 88.12 95 TYR B C 1
ATOM 2153 O O . TYR B 1 95 ? -36.156 17.891 19.719 1 88.12 95 TYR B O 1
ATOM 2161 N N . ASP B 1 96 ? -34.438 18.375 18.281 1 85.88 96 ASP B N 1
ATOM 2162 C CA . ASP B 1 96 ? -33.562 18.641 19.422 1 85.88 96 ASP B CA 1
ATOM 2163 C C . ASP B 1 96 ? -33.844 20.016 20.016 1 85.88 96 ASP B C 1
ATOM 2165 O O . ASP B 1 96 ? -34.812 20.688 19.609 1 85.88 96 ASP B O 1
ATOM 2169 N N . ILE B 1 97 ? -33.156 20.344 21.094 1 90.5 97 ILE B N 1
ATOM 2170 C CA . ILE B 1 97 ? -33.375 21.562 21.844 1 90.5 97 ILE B CA 1
ATOM 2171 C C . ILE B 1 97 ? -33.188 22.781 20.953 1 90.5 97 ILE B C 1
ATOM 2173 O O . ILE B 1 97 ? -33.75 23.844 21.188 1 90.5 97 ILE B O 1
ATOM 2177 N N . ASN B 1 98 ? -32.438 22.609 19.906 1 91.81 98 ASN B N 1
ATOM 2178 C CA . ASN B 1 98 ? -32.125 23.719 19 1 91.81 98 ASN B CA 1
ATOM 2179 C C . ASN B 1 98 ? -33.062 23.719 17.797 1 91.81 98 ASN B C 1
ATOM 2181 O O . ASN B 1 98 ? -32.875 24.484 16.844 1 91.81 98 ASN B O 1
ATOM 2185 N N . GLY B 1 99 ? -34.031 22.844 17.781 1 88.56 99 GLY B N 1
ATOM 2186 C CA . GLY B 1 99 ? -35.031 22.812 16.719 1 88.56 99 GLY B CA 1
ATOM 2187 C C . GLY B 1 99 ? -34.594 21.984 15.516 1 88.56 99 GLY B C 1
ATOM 2188 O O . GLY B 1 99 ? -35.219 22.078 14.445 1 88.56 99 GLY B O 1
ATOM 2189 N N . LYS B 1 100 ? -33.406 21.438 15.656 1 88.5 100 LYS B N 1
ATOM 2190 C CA . LYS B 1 100 ? -32.969 20.578 14.562 1 88.5 100 LYS B CA 1
ATOM 2191 C C . LYS B 1 100 ? -33.594 19.188 14.672 1 88.5 100 LYS B C 1
ATOM 2193 O O . LYS B 1 100 ? -33.625 18.609 15.75 1 88.5 100 LYS B O 1
ATOM 2198 N N . GLU B 1 101 ? -34.125 18.766 13.555 1 86.94 101 GLU B N 1
ATOM 2199 C CA . GLU B 1 101 ? -34.781 17.469 13.562 1 86.94 101 GLU B CA 1
ATOM 2200 C C . GLU B 1 101 ? -33.781 16.344 13.812 1 86.94 101 GLU B C 1
ATOM 2202 O O . GLU B 1 101 ? -32.719 16.328 13.234 1 86.94 101 GLU B O 1
ATOM 2207 N N . ILE B 1 102 ? -34.062 15.516 14.836 1 83.81 102 ILE B N 1
ATOM 2208 C CA . ILE B 1 102 ? -33.25 14.344 15.133 1 83.81 102 ILE B CA 1
ATOM 2209 C C . ILE B 1 102 ? -33.5 13.25 14.102 1 83.81 102 ILE B C 1
ATOM 2211 O O . ILE B 1 102 ? -34.656 12.781 13.977 1 83.81 102 ILE B O 1
ATOM 2215 N N . PRO B 1 103 ? -32.469 12.938 13.336 1 83.06 103 PRO B N 1
ATOM 2216 C CA . PRO B 1 103 ? -32.688 11.914 12.32 1 83.06 103 PRO B CA 1
ATOM 2217 C C . PRO B 1 103 ? -32.844 10.516 12.922 1 83.06 103 PRO B C 1
ATOM 2219 O O . PRO B 1 103 ? -32.344 10.242 14 1 83.06 103 PRO B O 1
ATOM 2222 N N . ARG B 1 104 ? -33.781 9.727 12.305 1 82.25 104 ARG B N 1
ATOM 2223 C CA . ARG B 1 104 ? -33.906 8.32 12.648 1 82.25 104 ARG B CA 1
ATOM 2224 C C . ARG B 1 104 ? -33.438 7.426 11.516 1 82.25 104 ARG B C 1
ATOM 2226 O O . ARG B 1 104 ? -33.562 7.773 10.336 1 82.25 104 ARG B O 1
ATOM 2233 N N . ILE B 1 105 ? -32.812 6.305 11.883 1 82.31 105 ILE B N 1
ATOM 2234 C CA . ILE B 1 105 ? -32.312 5.383 10.875 1 82.31 105 ILE B CA 1
ATOM 2235 C C . ILE B 1 105 ? -33.469 4.625 10.234 1 82.31 105 ILE B C 1
ATOM 2237 O O . ILE B 1 105 ? -34.25 3.953 10.93 1 82.31 105 ILE B O 1
ATOM 2241 N N . LYS B 1 106 ? -33.656 4.953 9.031 1 86.62 106 LYS B N 1
ATOM 2242 C CA . LYS B 1 106 ? -34.688 4.238 8.266 1 86.62 106 LYS B CA 1
ATOM 2243 C C . LYS B 1 106 ? -34.156 2.869 7.82 1 86.62 106 LYS B C 1
ATOM 2245 O O . LYS B 1 106 ? -34.844 1.861 7.98 1 86.62 106 LYS B O 1
ATOM 2250 N N . GLU B 1 107 ? -32.875 2.955 7.27 1 91.19 107 GLU B N 1
ATOM 2251 C CA . GLU B 1 107 ? -32.312 1.733 6.727 1 91.19 107 GLU B CA 1
ATOM 2252 C C . GLU B 1 107 ? -30.781 1.789 6.758 1 91.19 107 GLU B C 1
ATOM 2254 O O . GLU B 1 107 ? -30.188 2.857 6.582 1 91.19 107 GLU B O 1
ATOM 2259 N N . GLN B 1 108 ? -30.188 0.659 7.148 1 92.06 108 GLN B N 1
ATOM 2260 C CA . GLN B 1 108 ? -28.75 0.515 7.066 1 92.06 108 GLN B CA 1
ATOM 2261 C C . GLN B 1 108 ? -28.359 -0.679 6.195 1 92.06 108 GLN B C 1
ATOM 2263 O O . GLN B 1 108 ? -28.844 -1.791 6.406 1 92.06 108 GLN B O 1
ATOM 2268 N N . LYS B 1 109 ? -27.516 -0.374 5.285 1 93.12 109 LYS B N 1
ATOM 2269 C CA . LYS B 1 109 ? -27.031 -1.426 4.398 1 93.12 109 LYS B CA 1
ATOM 2270 C C . LYS B 1 109 ? -25.516 -1.627 4.551 1 93.12 109 LYS B C 1
ATOM 2272 O O . LYS B 1 109 ? -24.75 -0.664 4.496 1 93.12 109 LYS B O 1
ATOM 2277 N N . ILE B 1 110 ? -25.203 -2.811 4.848 1 93.75 110 ILE B N 1
ATOM 2278 C CA . ILE B 1 110 ? -23.797 -3.191 4.898 1 93.75 110 ILE B CA 1
ATOM 2279 C C . ILE B 1 110 ? -23.453 -4.078 3.701 1 93.75 110 ILE B C 1
ATOM 2281 O O . ILE B 1 110 ? -24.078 -5.117 3.494 1 93.75 110 ILE B O 1
ATOM 2285 N N . VAL B 1 111 ? -22.5 -3.602 2.986 1 94.69 111 VAL B N 1
ATOM 2286 C CA . VAL B 1 111 ? -22.141 -4.309 1.764 1 94.69 111 VAL B CA 1
ATOM 2287 C C . VAL B 1 111 ? -20.656 -4.672 1.794 1 94.69 111 VAL B C 1
ATOM 2289 O O . VAL B 1 111 ? -19.797 -3.801 1.985 1 94.69 111 VAL B O 1
ATOM 2292 N N . ASP B 1 112 ? -20.359 -5.996 1.578 1 94.75 112 ASP B N 1
ATOM 2293 C CA . ASP B 1 112 ? -18.984 -6.414 1.338 1 94.75 112 ASP B CA 1
ATOM 2294 C C . ASP B 1 112 ? -18.609 -6.25 -0.133 1 94.75 112 ASP B C 1
ATOM 2296 O O . ASP B 1 112 ? -19.359 -6.641 -1.021 1 94.75 112 ASP B O 1
ATOM 2300 N N . LYS B 1 113 ? -17.5 -5.551 -0.274 1 95.25 113 LYS B N 1
ATOM 2301 C CA . LYS B 1 113 ? -16.969 -5.391 -1.627 1 95.25 113 LYS B CA 1
ATOM 2302 C C . LYS B 1 113 ? -15.578 -6 -1.747 1 95.25 113 LYS B C 1
ATOM 2304 O O . LYS B 1 113 ? -14.664 -5.625 -1.006 1 95.25 113 LYS B O 1
ATOM 2309 N N . HIS B 1 114 ? -15.492 -6.91 -2.676 1 96.25 114 HIS B N 1
ATOM 2310 C CA . HIS B 1 114 ? -14.219 -7.578 -2.898 1 96.25 114 HIS B CA 1
ATOM 2311 C C . HIS B 1 114 ? -13.461 -6.953 -4.066 1 96.25 114 HIS B C 1
ATOM 2313 O O . HIS B 1 114 ? -14.047 -6.699 -5.121 1 96.25 114 HIS B O 1
ATOM 2319 N N . TYR B 1 115 ? -12.219 -6.684 -3.82 1 96.25 115 TYR B N 1
ATOM 2320 C CA . TYR B 1 115 ? -11.281 -6.25 -4.852 1 96.25 115 TYR B CA 1
ATOM 2321 C C . TYR B 1 115 ? -10.273 -7.348 -5.176 1 96.25 115 TYR B C 1
ATOM 2323 O O . TYR B 1 115 ? -9.578 -7.848 -4.289 1 96.25 115 TYR B O 1
ATOM 2331 N N . GLN B 1 116 ? -10.289 -7.766 -6.398 1 97 116 GLN B N 1
ATOM 2332 C CA . GLN B 1 116 ? -9.398 -8.844 -6.82 1 97 116 GLN B CA 1
ATOM 2333 C C . GLN B 1 116 ? -7.941 -8.398 -6.762 1 97 116 GLN B C 1
ATOM 2335 O O . GLN B 1 116 ? -7.645 -7.203 -6.777 1 97 116 GLN B O 1
ATOM 2340 N N . PRO B 1 117 ? -7.012 -9.422 -6.707 1 97.88 117 PRO B N 1
ATOM 2341 C CA . PRO B 1 117 ? -5.598 -9.07 -6.855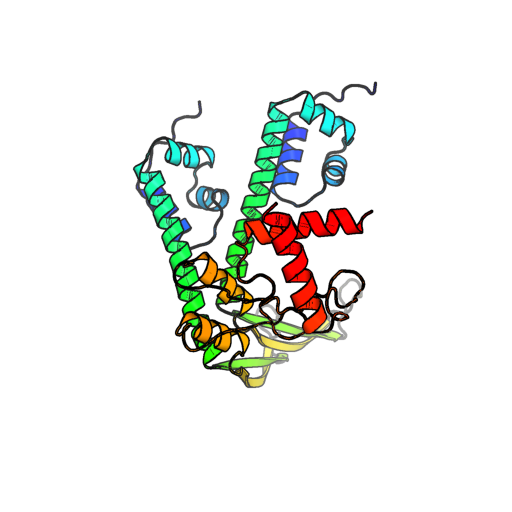 1 97.88 117 PRO B CA 1
ATOM 2342 C C . PRO B 1 117 ? -5.312 -8.289 -8.141 1 97.88 117 PRO B C 1
ATOM 2344 O O . PRO B 1 117 ? -5.969 -8.523 -9.164 1 97.88 117 PRO B O 1
ATOM 2347 N N . ASP B 1 118 ? -4.395 -7.387 -8.023 1 97.88 118 ASP B N 1
ATOM 2348 C CA . ASP B 1 118 ? -4.008 -6.547 -9.156 1 97.88 118 ASP B CA 1
ATOM 2349 C C . ASP B 1 118 ? -2.869 -7.18 -9.945 1 97.88 118 ASP B C 1
ATOM 2351 O O . ASP B 1 118 ? -1.768 -7.367 -9.422 1 97.88 118 ASP B O 1
ATOM 2355 N N . THR B 1 119 ? -3.109 -7.418 -11.188 1 97.44 119 THR B N 1
ATOM 2356 C CA . THR B 1 119 ? -2.158 -8.172 -12 1 97.44 119 THR B CA 1
ATOM 2357 C C . THR B 1 119 ? -0.875 -7.371 -12.203 1 97.44 119 THR B C 1
ATOM 2359 O O . THR B 1 119 ? 0.224 -7.93 -12.172 1 97.44 119 THR B O 1
ATOM 2362 N N . ALA B 1 120 ? -1.095 -6.07 -12.438 1 96.62 120 ALA B N 1
ATOM 2363 C CA . ALA B 1 120 ? 0.098 -5.242 -12.602 1 96.62 120 ALA B CA 1
ATOM 2364 C C . ALA B 1 120 ? 0.973 -5.281 -11.352 1 96.62 120 ALA B C 1
ATOM 2366 O O . ALA B 1 120 ? 2.201 -5.34 -11.445 1 96.62 120 ALA B O 1
ATOM 2367 N N . ALA B 1 121 ? 0.345 -5.285 -10.188 1 97.94 121 ALA B N 1
ATOM 2368 C CA . ALA B 1 121 ? 1.072 -5.352 -8.922 1 97.94 121 ALA B CA 1
ATOM 2369 C C . ALA B 1 121 ? 1.78 -6.695 -8.766 1 97.94 121 ALA B C 1
ATOM 2371 O O . ALA B 1 121 ? 2.916 -6.754 -8.289 1 97.94 121 ALA B O 1
ATOM 2372 N N . ILE B 1 122 ? 1.125 -7.73 -9.148 1 98.5 122 ILE B N 1
ATOM 2373 C CA . ILE B 1 122 ? 1.682 -9.078 -9.094 1 98.5 122 ILE B CA 1
ATOM 2374 C C . ILE B 1 122 ? 2.918 -9.164 -9.984 1 98.5 122 ILE B C 1
ATOM 2376 O O . ILE B 1 122 ? 3.982 -9.602 -9.539 1 98.5 122 ILE B O 1
ATOM 2380 N N . ILE B 1 123 ? 2.795 -8.711 -11.172 1 97.06 123 ILE B N 1
ATOM 2381 C CA . ILE B 1 123 ? 3.889 -8.734 -12.133 1 97.06 123 ILE B CA 1
ATOM 2382 C C . ILE B 1 123 ? 5.066 -7.922 -11.594 1 97.06 123 ILE B C 1
ATOM 2384 O O . ILE B 1 123 ? 6.207 -8.391 -11.602 1 97.06 123 ILE B O 1
ATOM 2388 N N . PHE B 1 124 ? 4.734 -6.711 -11.195 1 97.69 124 PHE B N 1
ATOM 2389 C CA . PHE B 1 124 ? 5.746 -5.828 -10.625 1 97.69 124 PHE B CA 1
ATOM 2390 C C . PHE B 1 124 ? 6.496 -6.52 -9.492 1 97.69 124 PHE B C 1
ATOM 2392 O O . PHE B 1 124 ? 7.727 -6.484 -9.445 1 97.69 124 PHE B O 1
ATOM 2399 N N . THR B 1 125 ? 5.781 -7.223 -8.633 1 97.94 125 THR B N 1
ATOM 2400 C CA . THR B 1 125 ? 6.359 -7.859 -7.453 1 97.94 125 THR B CA 1
ATOM 2401 C C . THR B 1 125 ? 7.23 -9.047 -7.852 1 97.94 125 THR B C 1
ATOM 2403 O O . THR B 1 125 ? 8.352 -9.188 -7.367 1 97.94 125 THR B O 1
ATOM 2406 N N . LEU B 1 126 ? 6.797 -9.867 -8.727 1 98.19 126 LEU B N 1
ATOM 2407 C CA . LEU B 1 126 ? 7.52 -11.07 -9.125 1 98.19 126 LEU B CA 1
ATOM 2408 C C . LEU B 1 126 ? 8.781 -10.711 -9.898 1 98.19 126 LEU B C 1
ATOM 2410 O O . LEU B 1 126 ? 9.836 -11.305 -9.68 1 98.19 126 LEU B O 1
ATOM 2414 N N . THR B 1 127 ? 8.672 -9.703 -10.75 1 96.75 127 THR B N 1
ATOM 2415 C CA . THR B 1 127 ? 9.812 -9.344 -11.586 1 96.75 127 THR B CA 1
ATOM 2416 C C . THR B 1 127 ? 10.898 -8.672 -10.75 1 96.75 127 THR B C 1
ATOM 2418 O O . THR B 1 127 ? 12.086 -8.734 -11.094 1 96.75 127 THR B O 1
ATOM 2421 N N . ASN B 1 128 ? 10.523 -8.039 -9.672 1 96.06 128 ASN B N 1
ATOM 2422 C CA . ASN B 1 128 ? 11.508 -7.398 -8.812 1 96.06 128 ASN B CA 1
ATOM 2423 C C . ASN B 1 128 ? 12 -8.344 -7.715 1 96.06 128 ASN B C 1
ATOM 2425 O O . ASN B 1 128 ? 13.156 -8.289 -7.316 1 96.06 128 ASN B O 1
ATOM 2429 N N . GLY B 1 129 ? 11.148 -9.227 -7.332 1 96.31 129 GLY B N 1
ATOM 2430 C CA . GLY B 1 129 ? 11.484 -10.125 -6.242 1 96.31 129 GLY B CA 1
ATO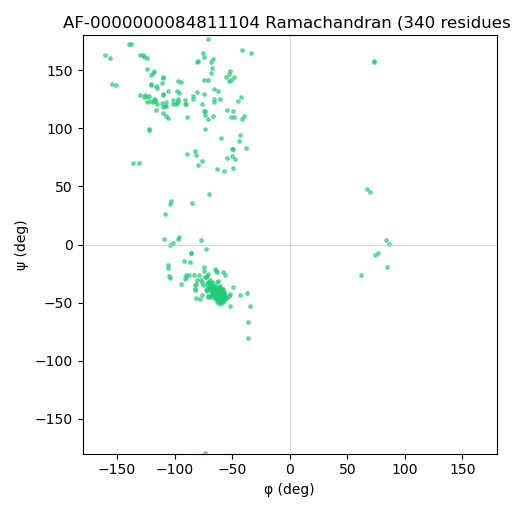M 2431 C C . GLY B 1 129 ? 12.32 -11.312 -6.684 1 96.31 129 GLY B C 1
ATOM 2432 O O . GLY B 1 129 ? 13.18 -11.789 -5.934 1 96.31 129 GLY B O 1
ATOM 2433 N N . GLU B 1 130 ? 12.078 -11.789 -7.836 1 96.88 130 GLU B N 1
ATOM 2434 C CA . GLU B 1 130 ? 12.828 -12.883 -8.445 1 96.88 130 GLU B CA 1
ATOM 2435 C C . GLU B 1 130 ? 13.133 -12.594 -9.914 1 96.88 130 GLU B C 1
ATOM 2437 O O . GLU B 1 130 ? 12.672 -13.305 -10.805 1 96.88 130 GLU B O 1
ATOM 2442 N N . PRO B 1 131 ? 13.977 -11.688 -10.094 1 94.31 131 PRO B N 1
ATOM 2443 C CA . PRO B 1 131 ? 14.242 -11.234 -11.461 1 94.31 131 PRO B CA 1
ATOM 2444 C C . PRO B 1 131 ? 14.859 -12.328 -12.336 1 94.31 131 PRO B C 1
ATOM 2446 O O . PRO B 1 131 ? 14.789 -12.25 -13.562 1 94.31 131 PRO B O 1
ATOM 2449 N N . GLU B 1 132 ? 15.469 -13.289 -11.773 1 94.94 132 GLU B N 1
ATOM 2450 C CA . GLU B 1 132 ? 16.047 -14.383 -12.547 1 94.94 132 GLU B CA 1
ATOM 2451 C C . GLU B 1 132 ? 14.969 -15.328 -13.062 1 94.94 132 GLU B C 1
ATOM 2453 O O . GLU B 1 132 ? 15.156 -15.984 -14.094 1 94.94 132 GLU B O 1
ATOM 2458 N N . ASN B 1 133 ? 13.844 -15.336 -12.43 1 94.56 133 ASN B N 1
ATOM 2459 C CA . ASN B 1 133 ? 12.789 -16.281 -12.758 1 94.56 133 ASN B CA 1
ATOM 2460 C C . ASN B 1 133 ? 11.648 -15.617 -13.523 1 94.56 133 ASN B C 1
ATOM 2462 O O . ASN B 1 133 ? 10.906 -16.281 -14.242 1 94.56 133 ASN B O 1
ATOM 2466 N N . TRP B 1 134 ? 11.492 -14.344 -13.289 1 94.94 134 TRP B N 1
ATOM 2467 C CA . TRP B 1 134 ? 10.359 -13.625 -13.875 1 94.94 134 TRP B CA 1
ATOM 2468 C C . TRP B 1 134 ? 10.836 -12.414 -14.664 1 94.94 134 TRP B C 1
ATOM 2470 O O . TRP B 1 134 ? 11.602 -11.594 -14.156 1 94.94 134 TRP B O 1
ATOM 2480 N N . LYS B 1 135 ? 10.383 -12.336 -15.836 1 92.31 135 LYS B N 1
ATOM 2481 C CA . LYS B 1 135 ? 10.68 -11.188 -16.688 1 92.31 135 LYS B CA 1
ATOM 2482 C C . LYS B 1 135 ? 9.406 -10.617 -17.312 1 92.31 135 LYS B C 1
ATOM 2484 O O . LYS B 1 135 ? 8.508 -11.359 -17.703 1 92.31 135 LYS B O 1
ATOM 2489 N N . ASN B 1 136 ? 9.273 -9.328 -17.141 1 86.44 136 ASN B N 1
ATOM 2490 C CA . ASN B 1 136 ? 8.164 -8.688 -17.844 1 86.44 136 ASN B CA 1
ATOM 2491 C C . ASN B 1 136 ? 8.516 -8.391 -19.297 1 86.44 136 ASN B C 1
ATOM 2493 O O . ASN B 1 136 ? 8.969 -7.289 -19.609 1 86.44 136 ASN B O 1
ATOM 2497 N N . ARG B 1 137 ? 8.523 -9.336 -20.172 1 74.5 137 ARG B N 1
ATOM 2498 C CA . ARG B 1 137 ? 8.977 -9.312 -21.547 1 74.5 137 ARG B CA 1
ATOM 2499 C C . ARG B 1 137 ? 7.961 -8.609 -22.453 1 74.5 137 ARG B C 1
ATOM 2501 O O . ARG B 1 137 ? 6.785 -8.977 -22.469 1 74.5 137 ARG B O 1
ATOM 2508 N N . GLN B 1 138 ? 7.867 -7.336 -22.328 1 61.81 138 GLN B N 1
ATOM 2509 C CA . GLN B 1 138 ? 7.059 -6.734 -23.375 1 61.81 138 GLN B CA 1
ATOM 2510 C C . GLN B 1 138 ? 7.859 -6.574 -24.656 1 61.81 138 GLN B C 1
ATOM 2512 O O . GLN B 1 138 ? 8.938 -5.969 -24.656 1 61.81 138 GLN B O 1
ATOM 2517 N N . ASN B 1 139 ? 8.219 -7.602 -25.312 1 47.16 139 ASN B N 1
ATOM 2518 C CA . ASN B 1 139 ? 9.016 -7.527 -26.531 1 47.16 139 ASN B CA 1
ATOM 2519 C C . ASN B 1 139 ? 8.438 -6.512 -27.516 1 47.16 139 ASN B C 1
ATOM 2521 O O . ASN B 1 139 ? 7.277 -6.621 -27.922 1 47.16 139 ASN B O 1
ATOM 2525 N N . ASN B 1 140 ? 8.758 -5.418 -27.281 1 44.66 140 ASN B N 1
ATOM 2526 C CA . ASN B 1 140 ? 8.477 -4.477 -28.359 1 44.66 140 ASN B CA 1
ATOM 2527 C C . ASN B 1 140 ? 9.258 -4.82 -29.625 1 44.66 140 ASN B C 1
ATOM 2529 O O . ASN B 1 140 ? 10.477 -4.688 -29.656 1 44.66 140 ASN B O 1
ATOM 2533 N N . GLU B 1 141 ? 8.977 -5.883 -30.172 1 43.53 141 GLU B N 1
ATOM 2534 C CA . GLU B 1 141 ? 9.586 -6 -31.484 1 43.53 141 GLU B CA 1
ATOM 2535 C C . GLU B 1 141 ? 9.328 -4.754 -32.344 1 43.53 141 GLU B C 1
ATOM 2537 O O . GLU B 1 141 ? 8.18 -4.344 -32.5 1 43.53 141 GLU B O 1
ATOM 2542 N N . VAL B 1 142 ? 10.141 -3.85 -32.062 1 41.25 142 VAL B N 1
ATO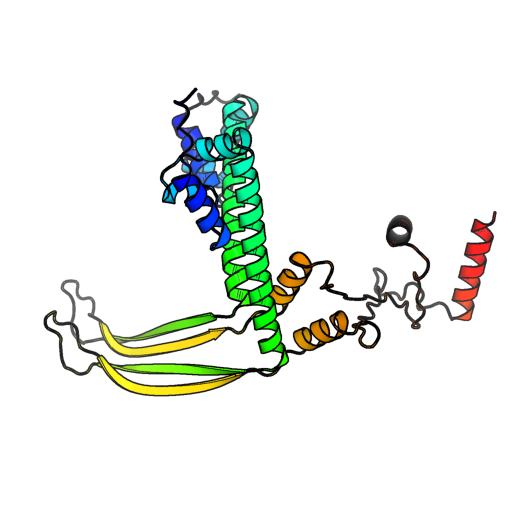M 2543 C CA . VAL B 1 142 ? 10.141 -2.732 -33 1 41.25 142 VAL B CA 1
ATOM 2544 C C . VAL B 1 142 ? 10.242 -3.26 -34.438 1 41.25 142 VAL B C 1
ATOM 2546 O O . VAL B 1 142 ? 11.266 -3.826 -34.812 1 41.25 142 VAL B O 1
ATOM 2549 N N . THR B 1 143 ? 9.203 -3.938 -34.812 1 41.12 143 THR B N 1
ATOM 2550 C CA . THR B 1 143 ? 9.188 -4.34 -36.219 1 41.12 143 THR B CA 1
ATOM 2551 C C . THR B 1 143 ? 8.953 -3.139 -37.125 1 41.12 143 THR B C 1
ATOM 2553 O O . THR B 1 143 ? 8.305 -2.17 -36.719 1 41.12 143 THR B O 1
ATOM 2556 N N . GLY B 1 144 ? 10.031 -2.76 -37.812 1 37.44 144 GLY B N 1
ATOM 2557 C CA . GLY B 1 144 ? 9.758 -1.743 -38.812 1 37.44 144 GLY B CA 1
ATOM 2558 C C . GLY B 1 144 ? 8.477 -1.988 -39.562 1 37.44 144 GLY B C 1
ATOM 2559 O O . GLY B 1 144 ? 7.879 -3.062 -39.469 1 37.44 144 GLY B O 1
ATOM 2560 N N . LYS B 1 145 ? 8.023 -1.107 -40.25 1 33.5 145 LYS B N 1
ATOM 2561 C CA . LYS B 1 145 ? 6.801 -1.265 -41.031 1 33.5 145 LYS B CA 1
ATOM 2562 C C . LYS B 1 145 ? 6.676 -2.688 -41.594 1 33.5 145 LYS B C 1
ATOM 2564 O O . LYS B 1 145 ? 5.578 -3.246 -41.625 1 33.5 145 LYS B O 1
ATOM 2569 N N . ASP B 1 146 ? 7.395 -3.141 -42.406 1 38.31 146 ASP B N 1
ATOM 2570 C CA . ASP B 1 146 ? 7.148 -4.355 -43.156 1 38.31 146 ASP B CA 1
ATOM 2571 C C . ASP B 1 146 ? 7.594 -5.594 -42.375 1 38.31 146 ASP B C 1
ATOM 2573 O O . ASP B 1 146 ? 7.918 -6.625 -42.969 1 38.31 146 ASP B O 1
ATOM 2577 N N . GLY B 1 147 ? 7.512 -5.734 -41.156 1 40.53 147 GLY B N 1
ATOM 2578 C CA . GLY B 1 147 ? 7.742 -6.934 -40.375 1 40.53 147 GLY B CA 1
ATOM 2579 C C . GLY B 1 147 ? 9.203 -7.16 -40.031 1 40.53 147 GLY B C 1
ATOM 2580 O O . GLY B 1 147 ? 9.57 -8.219 -39.531 1 40.53 147 GLY B O 1
ATOM 2581 N N . LYS B 1 148 ? 10.188 -6.465 -40.844 1 40.44 148 LYS B N 1
ATOM 2582 C CA . LYS B 1 148 ? 11.586 -6.875 -40.719 1 40.44 148 LYS B CA 1
ATOM 2583 C C . LYS B 1 148 ? 12.188 -6.363 -39.406 1 40.44 148 LYS B C 1
ATOM 2585 O O . LYS B 1 148 ? 11.852 -5.273 -38.938 1 40.44 148 LYS B O 1
ATOM 2590 N N . ASP B 1 149 ? 12.742 -7.16 -38.75 1 42.38 149 ASP B N 1
ATOM 2591 C CA . ASP B 1 149 ? 13.523 -6.941 -37.531 1 42.38 149 ASP B CA 1
ATOM 2592 C C . ASP B 1 149 ? 14.508 -5.785 -37.719 1 42.38 149 ASP B C 1
ATOM 2594 O O . ASP B 1 149 ? 15.461 -5.895 -38.5 1 42.38 149 ASP B O 1
ATOM 2598 N N . LEU B 1 150 ? 14.125 -4.492 -37.75 1 39.88 150 LEU B N 1
ATOM 2599 C CA . LEU B 1 150 ? 15.039 -3.41 -38.094 1 39.88 150 LEU B CA 1
ATOM 2600 C C . LEU B 1 150 ? 16.312 -3.469 -37.25 1 39.88 150 LEU B C 1
ATOM 2602 O O . LEU B 1 150 ? 17.391 -3.127 -37.75 1 39.88 150 LEU B O 1
ATOM 2606 N N . PHE B 1 151 ? 16.266 -3.535 -35.875 1 42.66 151 PHE B N 1
ATOM 2607 C CA . PHE B 1 151 ? 17.484 -3.33 -35.094 1 42.66 151 PHE B CA 1
ATOM 2608 C C . PHE B 1 151 ? 17.969 -4.645 -34.469 1 42.66 151 PHE B C 1
ATOM 2610 O O . PHE B 1 151 ? 18.703 -4.641 -33.5 1 42.66 151 PHE B O 1
ATOM 2617 N N . GLY B 1 152 ? 17.688 -5.727 -35 1 42.06 152 GLY B N 1
ATOM 2618 C CA . GLY B 1 152 ? 18.125 -7.016 -34.469 1 42.06 152 GLY B CA 1
ATOM 2619 C C . GLY B 1 152 ? 19.609 -7.066 -34.156 1 42.06 152 GLY B C 1
ATOM 2620 O O . GLY B 1 152 ? 20.062 -7.941 -33.438 1 42.06 152 GLY B O 1
ATOM 2621 N N . GLN B 1 153 ? 20.375 -6.422 -34.969 1 42.34 153 GLN B N 1
ATOM 2622 C CA . GLN B 1 153 ? 21.812 -6.625 -34.75 1 42.34 153 GLN B CA 1
ATOM 2623 C C . GLN B 1 153 ? 22.391 -5.586 -33.812 1 42.34 153 GLN B C 1
ATOM 2625 O O . GLN B 1 153 ? 23.562 -5.645 -33.438 1 42.34 153 GLN B O 1
ATOM 2630 N N . LEU B 1 154 ? 21.703 -4.574 -33.562 1 43.53 154 LEU B N 1
ATOM 2631 C CA . LEU B 1 154 ? 22.344 -3.549 -32.75 1 43.53 154 LEU B CA 1
ATOM 2632 C C . LEU B 1 154 ? 22.062 -3.781 -31.25 1 43.53 154 LEU B C 1
ATOM 2634 O O . LEU B 1 154 ? 20.969 -4.223 -30.891 1 43.53 154 LEU B O 1
ATOM 2638 N N . THR B 1 155 ? 23.125 -3.883 -30.469 1 45.91 155 THR B N 1
ATOM 2639 C CA . THR B 1 155 ? 23 -3.938 -29.016 1 45.91 155 THR B CA 1
ATOM 2640 C C . THR B 1 155 ? 22.141 -2.785 -28.5 1 45.91 155 THR B C 1
ATOM 2642 O O . THR B 1 155 ? 21.953 -1.784 -29.203 1 45.91 155 THR B O 1
ATOM 2645 N N . ASP B 1 156 ? 21.406 -2.855 -27.438 1 44.69 156 ASP B N 1
ATOM 2646 C CA . ASP B 1 156 ? 20.594 -1.803 -26.844 1 44.69 156 ASP B CA 1
ATOM 2647 C C . ASP B 1 156 ? 21.344 -0.472 -26.828 1 44.69 156 ASP B C 1
ATOM 2649 O O . ASP B 1 156 ? 20.75 0.579 -27.094 1 44.69 156 ASP B O 1
ATOM 2653 N N . GLU B 1 157 ? 22.516 -0.509 -26.484 1 51.41 157 GLU B N 1
ATOM 2654 C CA . GLU B 1 157 ? 23.359 0.682 -26.438 1 51.41 157 GLU B CA 1
ATOM 2655 C C . GLU B 1 157 ? 23.531 1.297 -27.828 1 51.41 157 GLU B C 1
ATOM 2657 O O . GLU B 1 157 ? 23.469 2.518 -27.984 1 51.41 157 GLU B O 1
ATOM 2662 N N . GLU B 1 158 ? 23.734 0.42 -28.734 1 49.91 158 GLU B N 1
ATOM 2663 C CA . GLU B 1 158 ? 23.938 0.898 -30.109 1 49.91 158 GLU B CA 1
ATOM 2664 C C . GLU B 1 158 ? 22.641 1.444 -30.703 1 49.91 158 GLU B C 1
ATOM 2666 O O . GLU B 1 158 ? 22.672 2.422 -31.453 1 49.91 158 GLU B O 1
ATOM 2671 N N . LEU B 1 159 ? 21.594 0.952 -30.375 1 50.5 159 LEU B N 1
ATOM 2672 C CA . LEU B 1 159 ? 20.266 1.401 -30.781 1 50.5 159 LEU B CA 1
ATOM 2673 C C . LEU B 1 159 ? 19.938 2.754 -30.156 1 50.5 159 LEU B C 1
ATOM 2675 O O . LEU B 1 159 ? 19.422 3.643 -30.844 1 50.5 159 LEU B O 1
ATOM 2679 N N . ASP B 1 160 ? 20.203 2.953 -29 1 51.59 160 ASP B N 1
ATOM 2680 C CA . ASP B 1 160 ? 20.031 4.234 -28.328 1 51.59 160 ASP B CA 1
ATOM 2681 C C . ASP B 1 160 ? 20.906 5.312 -28.953 1 51.59 160 ASP B C 1
ATOM 2683 O O . ASP B 1 160 ? 20.469 6.449 -29.141 1 51.59 160 ASP B O 1
ATOM 2687 N N . ALA B 1 161 ? 22.094 5.027 -29.219 1 55.53 161 ALA B N 1
ATOM 2688 C CA . ALA B 1 161 ? 23.016 5.969 -29.844 1 55.53 161 ALA B CA 1
ATOM 2689 C C . ALA B 1 161 ? 22.531 6.375 -31.234 1 55.53 161 ALA B C 1
ATOM 2691 O O . ALA B 1 161 ? 22.609 7.551 -31.609 1 55.53 161 ALA B O 1
ATOM 2692 N N . ARG B 1 162 ? 22.078 5.453 -31.969 1 51.28 162 ARG B N 1
ATOM 2693 C CA . ARG B 1 162 ? 21.594 5.719 -33.312 1 51.28 162 ARG B CA 1
ATOM 2694 C C . ARG B 1 162 ? 20.297 6.52 -33.312 1 51.28 162 ARG B C 1
ATOM 2696 O O . ARG B 1 162 ? 20.109 7.418 -34.125 1 51.28 162 ARG B O 1
ATOM 2703 N N . ILE B 1 163 ? 19.5 6.355 -32.312 1 51.59 163 ILE B N 1
ATOM 2704 C CA . ILE B 1 163 ? 18.281 7.129 -32.125 1 51.59 163 ILE B CA 1
ATOM 2705 C C . ILE B 1 163 ? 18.641 8.562 -31.75 1 51.59 163 ILE B C 1
ATOM 2707 O O . ILE B 1 163 ? 18.047 9.516 -32.281 1 51.59 163 ILE B O 1
ATOM 2711 N N . ALA B 1 164 ? 19.484 8.641 -30.922 1 55.16 164 ALA B N 1
ATOM 2712 C CA . ALA B 1 164 ? 19.969 9.969 -30.578 1 55.16 164 ALA B CA 1
ATOM 2713 C C . ALA B 1 164 ? 20.531 10.688 -31.797 1 55.16 164 ALA B C 1
ATOM 2715 O O . ALA B 1 164 ? 20.297 11.883 -31.984 1 55.16 164 ALA B O 1
ATOM 2716 N N . GLU B 1 165 ? 21.266 10.008 -32.562 1 53.22 165 GLU B N 1
ATOM 2717 C CA . GLU B 1 165 ? 21.859 10.594 -33.75 1 53.22 165 GLU B CA 1
ATOM 2718 C C . GLU B 1 165 ? 20.781 10.984 -34.781 1 53.22 165 GLU B C 1
ATOM 2720 O O . GLU B 1 165 ? 20.844 12.055 -35.375 1 53.22 165 GLU B O 1
ATOM 2725 N N . LEU B 1 166 ? 19.766 10.117 -34.906 1 49.59 166 LEU B N 1
ATOM 2726 C CA . LEU B 1 166 ? 18.688 10.383 -35.844 1 49.59 166 LEU B CA 1
ATOM 2727 C C . LEU B 1 166 ? 17.844 11.562 -35.344 1 49.59 166 LEU B C 1
ATOM 2729 O O . LEU B 1 166 ? 17.422 12.406 -36.156 1 49.59 166 LEU B O 1
ATOM 2733 N N . GLU B 1 167 ? 17.641 11.719 -34.156 1 48.28 167 GLU B N 1
ATOM 2734 C CA . GLU B 1 167 ? 16.922 12.836 -33.562 1 48.28 167 GLU B CA 1
ATOM 2735 C C . GLU B 1 167 ? 17.703 14.148 -33.75 1 48.28 167 GLU B C 1
ATOM 2737 O O . GLU B 1 167 ? 17.109 15.188 -34.031 1 48.28 167 GLU B O 1
ATOM 2742 N N . LYS B 1 168 ? 18.906 14.016 -33.562 1 52.44 168 LYS B N 1
ATOM 2743 C CA . LYS B 1 168 ? 19.734 15.211 -33.75 1 52.44 168 LYS B CA 1
ATOM 2744 C C . LYS B 1 168 ? 19.641 15.695 -35.219 1 52.44 168 LYS B C 1
ATOM 2746 O O . LYS B 1 168 ? 19.625 16.906 -35.469 1 52.44 168 LYS B O 1
ATOM 2751 N N . LYS B 1 169 ? 19.469 14.805 -36.094 1 46.19 169 LYS B N 1
ATOM 2752 C CA . LYS B 1 169 ? 19.391 15.172 -37.531 1 46.19 169 LYS B CA 1
ATOM 2753 C C . LYS B 1 169 ? 18 15.695 -37.875 1 46.19 169 LYS B C 1
ATOM 2755 O O . LYS B 1 169 ? 17.859 16.531 -38.781 1 46.19 169 LYS B O 1
ATOM 2760 N N . LEU B 1 170 ? 17.078 15.258 -37.25 1 41.25 170 LEU B N 1
ATOM 2761 C CA . LEU B 1 170 ? 15.727 15.727 -37.5 1 41.25 170 LEU B CA 1
ATOM 2762 C C . LEU B 1 170 ? 15.5 17.094 -36.875 1 41.25 170 LEU B C 1
ATOM 2764 O O . LEU B 1 170 ? 14.656 17.875 -37.344 1 41.25 170 LEU B O 1
ATOM 2768 N N . ASP B 1 171 ? 16.125 17.359 -35.844 1 44.22 171 ASP B N 1
ATOM 2769 C CA . ASP B 1 171 ? 16.016 18.688 -35.219 1 44.22 171 ASP B CA 1
ATOM 2770 C C . ASP B 1 171 ? 16.844 19.719 -35.969 1 44.22 171 ASP B C 1
ATOM 2772 O O . ASP B 1 171 ? 16.859 20.891 -35.625 1 44.22 171 ASP B O 1
ATOM 2776 N N . LYS B 1 172 ? 17.484 19.312 -37.125 1 40.56 172 LYS B N 1
ATOM 2777 C CA . LYS B 1 172 ? 18.031 20.312 -38.031 1 40.56 172 LYS B CA 1
ATOM 2778 C C . LYS B 1 172 ? 17.141 20.484 -39.25 1 40.56 172 LYS B C 1
ATOM 2780 O O . LYS B 1 172 ? 16.547 19.516 -39.75 1 40.56 172 LYS B O 1
#

Nearest PDB structures (foldseek):
  8uch-assembly1_A-2  TM=2.562E-01  e=1.949E+00  Palaeococcus pacificus DY20341
  8ucg-assembly1_B  TM=2.707E-01  e=5.097E+00  Palaeococcus pacificus DY20341
  8ucf-assembly1_A  TM=2.558E-01  e=5.413E+00  Palaeococcus pacificus DY20341
  8uce-assembly1_B-2  TM=2.701E-01  e=9.873E+00  Palaeococcus pacificus DY20341
  6cwx-assembly1_A  TM=2.283E-01  e=9.873E+00  Homo sapiens